Protein AF-A0A957ELM3-F1 (afdb_monomer)

Structure (mmCIF, N/CA/C/O backbone):
data_AF-A0A957ELM3-F1
#
_entry.id   AF-A0A957ELM3-F1
#
loop_
_atom_site.group_PDB
_atom_site.id
_atom_site.type_symbol
_atom_site.label_atom_id
_atom_site.label_alt_id
_atom_site.label_comp_id
_atom_site.label_asym_id
_atom_site.label_entity_id
_atom_site.label_seq_id
_atom_site.pdbx_PDB_ins_code
_atom_site.Cartn_x
_atom_site.Cartn_y
_atom_site.Cartn_z
_atom_site.occupancy
_atom_site.B_iso_or_equiv
_atom_site.auth_seq_id
_atom_site.auth_comp_id
_atom_site.auth_asym_id
_atom_site.auth_atom_id
_atom_site.pdbx_PDB_model_num
ATOM 1 N N . MET A 1 1 ? -21.093 4.290 13.086 1.00 42.56 1 MET A N 1
ATOM 2 C CA . MET A 1 1 ? -20.346 3.341 12.224 1.00 42.56 1 MET A CA 1
ATOM 3 C C . MET A 1 1 ? -19.019 3.955 11.792 1.00 42.56 1 MET A C 1
ATOM 5 O O . MET A 1 1 ? -19.037 4.944 11.070 1.00 42.56 1 MET A O 1
ATOM 9 N N . PRO A 1 2 ? -17.867 3.447 12.246 1.00 36.22 2 PRO A N 1
ATOM 10 C CA . PRO A 1 2 ? -16.552 3.756 11.678 1.00 36.22 2 PRO A CA 1
ATOM 11 C C . PRO A 1 2 ? -16.314 3.257 10.249 1.00 36.22 2 PRO A C 1
ATOM 13 O O . PRO A 1 2 ? -16.647 2.121 9.910 1.00 36.22 2 PRO A O 1
ATOM 16 N N . MET A 1 3 ? -15.599 4.056 9.454 1.00 42.59 3 MET A N 1
ATOM 17 C CA . MET A 1 3 ? -15.053 3.645 8.156 1.00 42.59 3 MET A CA 1
ATOM 18 C C . MET A 1 3 ? -13.522 3.756 8.114 1.00 42.59 3 MET A C 1
ATOM 20 O O . MET A 1 3 ? -12.969 4.796 8.463 1.00 42.59 3 MET A O 1
ATOM 24 N N . ILE A 1 4 ? -12.826 2.696 7.683 1.00 40.09 4 ILE A N 1
ATOM 25 C CA . ILE A 1 4 ? -11.353 2.633 7.652 1.00 40.09 4 ILE A CA 1
ATOM 26 C C . ILE A 1 4 ? -10.841 3.221 6.341 1.00 40.09 4 ILE A C 1
ATOM 28 O O . ILE A 1 4 ? -11.067 2.661 5.271 1.00 40.09 4 ILE A O 1
ATOM 32 N N . LYS A 1 5 ? -10.115 4.328 6.430 1.00 33.56 5 LYS A N 1
ATOM 33 C CA . LYS A 1 5 ? -9.478 5.000 5.301 1.00 33.56 5 LYS A CA 1
ATOM 34 C C . LYS A 1 5 ? -8.061 4.510 5.059 1.00 33.56 5 LYS A C 1
ATOM 36 O O . LYS A 1 5 ? -7.708 4.306 3.914 1.00 33.56 5 LYS A O 1
ATOM 41 N N . ARG A 1 6 ? -7.261 4.322 6.117 1.00 33.69 6 ARG A N 1
ATOM 42 C CA . ARG A 1 6 ? -5.838 3.980 5.991 1.00 33.69 6 ARG A CA 1
ATOM 43 C C . ARG A 1 6 ? -5.352 2.993 7.012 1.00 33.69 6 ARG A C 1
ATOM 45 O O . ARG A 1 6 ? -5.514 3.237 8.200 1.00 33.69 6 ARG A O 1
ATOM 52 N N . LE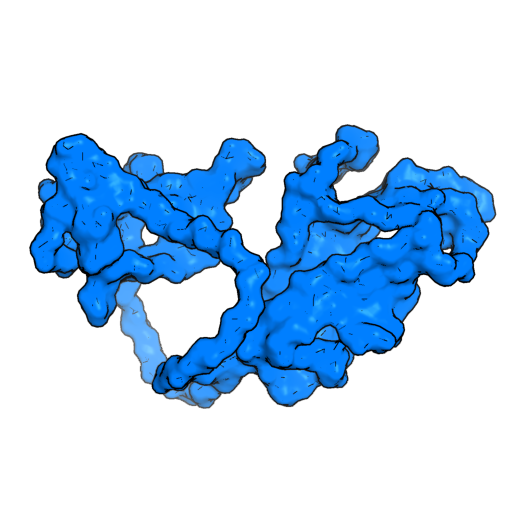U A 1 7 ? -4.680 1.943 6.547 1.00 30.67 7 LEU A N 1
ATOM 53 C CA . LEU A 1 7 ? -3.880 1.081 7.402 1.00 30.67 7 LEU A CA 1
ATOM 54 C C . LEU A 1 7 ? -2.435 1.114 6.943 1.00 30.67 7 LEU A C 1
ATOM 56 O O . LEU A 1 7 ? -2.103 0.625 5.865 1.00 30.67 7 LEU A O 1
ATOM 60 N N . THR A 1 8 ? -1.589 1.726 7.765 1.00 32.91 8 THR A N 1
ATOM 61 C CA . THR A 1 8 ? -0.159 1.828 7.487 1.00 32.91 8 THR A CA 1
ATOM 62 C C . THR A 1 8 ? 0.661 1.227 8.609 1.00 32.91 8 THR A C 1
ATOM 64 O O . THR A 1 8 ? 0.447 1.528 9.781 1.00 32.91 8 THR A O 1
ATOM 67 N N . LEU A 1 9 ? 1.559 0.317 8.240 1.00 29.89 9 LEU A N 1
ATOM 68 C CA . LEU A 1 9 ? 2.354 -0.481 9.158 1.00 29.89 9 LEU A CA 1
ATOM 69 C C . LEU A 1 9 ? 3.838 -0.265 8.854 1.00 29.89 9 LEU A C 1
ATOM 71 O O . LEU A 1 9 ? 4.325 -0.704 7.816 1.00 29.89 9 LEU A O 1
ATOM 75 N N . SER A 1 10 ? 4.547 0.412 9.757 1.00 37.47 10 SER A N 1
ATOM 76 C CA . SER A 1 10 ? 5.998 0.634 9.661 1.00 37.47 10 SER A CA 1
ATOM 77 C C . SER A 1 10 ? 6.752 -0.410 10.489 1.00 37.47 10 SER A C 1
ATOM 79 O O . SER A 1 10 ? 6.516 -0.495 11.694 1.00 37.47 10 SER A O 1
ATOM 81 N N . LEU A 1 11 ? 7.652 -1.186 9.877 1.00 34.97 11 LEU A N 1
ATOM 82 C CA . LEU A 1 11 ? 8.372 -2.327 10.477 1.00 34.97 11 LEU A CA 1
ATOM 83 C C . LEU A 1 11 ? 9.785 -2.477 9.926 1.00 34.97 11 LEU A C 1
ATOM 85 O O . LEU A 1 11 ? 9.984 -2.240 8.749 1.00 34.97 11 LEU A O 1
ATOM 89 N N . LEU A 1 12 ? 10.749 -2.976 10.702 1.00 29.11 12 LEU A N 1
ATOM 90 C CA . LEU A 1 12 ? 12.029 -3.437 10.143 1.00 29.11 12 LEU A CA 1
ATOM 91 C C . LEU A 1 12 ? 11.920 -4.871 9.586 1.00 29.11 12 LEU A C 1
ATOM 93 O O . LEU A 1 12 ? 11.634 -5.802 10.340 1.00 29.11 12 LEU A O 1
ATOM 97 N N . LEU A 1 13 ? 12.197 -5.068 8.292 1.00 34.88 13 LEU A N 1
ATOM 98 C CA . LEU A 1 13 ? 12.358 -6.391 7.672 1.00 34.88 13 LEU A CA 1
ATOM 99 C C . LEU A 1 13 ? 13.822 -6.796 7.580 1.00 34.88 13 LEU A C 1
ATOM 101 O O . LEU A 1 13 ? 14.667 -5.963 7.270 1.00 34.88 13 LEU A O 1
ATOM 105 N N . ILE A 1 14 ? 14.106 -8.088 7.757 1.00 33.53 14 ILE A N 1
ATOM 106 C CA . ILE A 1 14 ? 15.432 -8.670 7.518 1.00 33.53 14 ILE A CA 1
ATOM 107 C C . ILE A 1 14 ? 15.671 -8.825 6.013 1.00 33.53 14 ILE A C 1
ATOM 109 O O . ILE A 1 14 ? 14.866 -9.425 5.304 1.00 33.53 14 ILE A O 1
ATOM 113 N N . GLY A 1 15 ? 16.818 -8.349 5.532 1.00 30.62 15 GLY A N 1
ATOM 114 C CA . GLY A 1 15 ? 17.270 -8.582 4.162 1.00 30.62 15 GLY A CA 1
ATOM 115 C C . GLY A 1 15 ? 18.108 -9.853 4.077 1.00 30.62 15 GLY A C 1
ATOM 116 O O . GLY A 1 15 ? 19.285 -9.826 4.428 1.00 30.62 15 GLY A O 1
ATOM 117 N N . TRP A 1 16 ? 17.535 -10.963 3.605 1.00 32.94 16 TRP A N 1
ATOM 118 C CA . TRP A 1 16 ? 18.304 -12.142 3.189 1.00 32.94 16 TRP A CA 1
ATOM 119 C C . TRP A 1 16 ? 17.997 -12.480 1.733 1.00 32.94 16 TRP A C 1
ATOM 121 O O . TRP A 1 16 ? 16.910 -12.943 1.396 1.00 32.94 16 TRP A O 1
ATOM 131 N N . LEU A 1 17 ? 18.992 -12.263 0.875 1.00 33.91 17 LEU A N 1
ATOM 132 C CA . LEU A 1 17 ? 19.021 -12.784 -0.483 1.00 33.91 17 LEU A CA 1
ATOM 133 C C . LEU A 1 17 ? 19.567 -14.218 -0.410 1.00 33.91 17 LEU A C 1
ATOM 135 O O . LEU A 1 17 ? 20.768 -14.423 -0.249 1.00 33.91 17 LEU A O 1
ATOM 139 N N . SER A 1 18 ? 18.693 -15.222 -0.479 1.00 29.38 18 SER A N 1
ATOM 140 C CA . SER A 1 18 ? 19.109 -16.597 -0.758 1.00 29.38 18 SER A CA 1
ATOM 141 C C . SER A 1 18 ? 18.024 -17.355 -1.511 1.00 29.38 18 SER A C 1
ATOM 143 O O . SER A 1 18 ? 16.849 -17.364 -1.155 1.00 29.38 18 SER A O 1
ATOM 145 N N . MET A 1 19 ? 18.475 -17.972 -2.589 1.00 34.94 19 MET A N 1
ATOM 146 C CA . MET A 1 19 ? 17.738 -18.624 -3.651 1.00 34.94 19 MET A CA 1
ATOM 147 C C . MET A 1 19 ? 17.707 -20.130 -3.377 1.00 34.94 19 MET A C 1
ATOM 149 O O . MET A 1 19 ? 18.741 -20.776 -3.510 1.00 34.9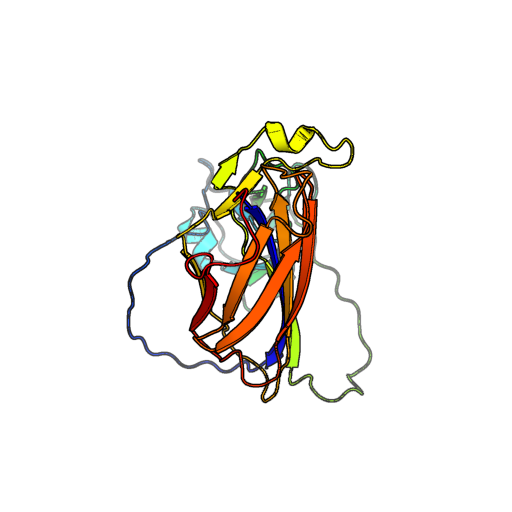4 19 MET A O 1
ATOM 153 N N . THR A 1 20 ? 16.556 -20.718 -3.021 1.00 2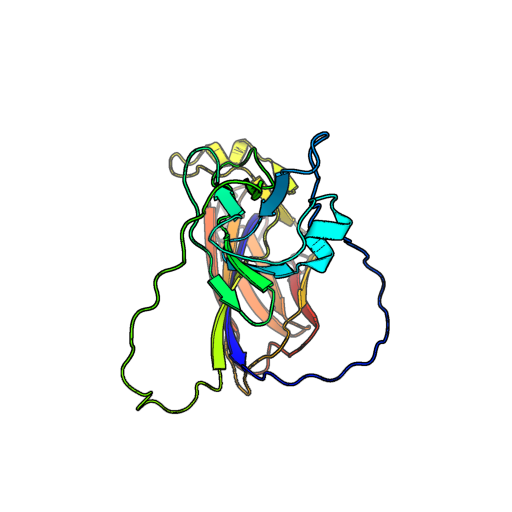8.55 20 THR A N 1
ATOM 154 C CA . THR A 1 20 ? 16.213 -22.115 -3.382 1.00 28.55 20 THR A CA 1
ATOM 155 C C . THR A 1 20 ? 14.721 -22.427 -3.190 1.00 28.55 20 THR A C 1
ATOM 157 O O . THR A 1 20 ? 14.121 -22.116 -2.168 1.00 28.55 20 THR A O 1
ATOM 160 N N . SER A 1 21 ? 14.144 -23.055 -4.215 1.00 30.89 21 SER A N 1
ATOM 161 C CA . SER A 1 21 ? 12.740 -23.452 -4.401 1.00 30.89 21 SER A CA 1
ATOM 162 C C . SER A 1 21 ? 12.318 -24.663 -3.548 1.00 30.89 21 SER A C 1
ATOM 164 O O . SER A 1 21 ? 13.108 -25.593 -3.426 1.00 30.89 21 SER A O 1
ATOM 166 N N . PHE A 1 22 ? 11.069 -24.716 -3.057 1.00 26.81 22 PHE A N 1
ATOM 167 C CA . PHE A 1 22 ? 10.032 -25.675 -3.505 1.00 26.81 22 PHE A CA 1
ATOM 168 C C . PHE A 1 22 ? 8.671 -25.434 -2.813 1.00 26.81 22 PHE A C 1
ATOM 170 O O . PHE A 1 22 ? 8.590 -25.052 -1.650 1.00 26.81 22 PHE A O 1
ATOM 177 N N . LEU A 1 23 ? 7.613 -25.655 -3.597 1.00 35.06 23 LEU A N 1
ATOM 178 C CA . LEU A 1 23 ? 6.199 -25.319 -3.396 1.00 35.06 23 LEU A CA 1
ATOM 179 C C . LEU A 1 23 ? 5.488 -26.052 -2.248 1.00 35.06 23 LEU A C 1
ATOM 181 O O . LEU A 1 23 ? 5.732 -27.237 -2.052 1.00 35.06 23 LEU A O 1
ATOM 185 N N . LEU A 1 24 ? 4.465 -25.402 -1.671 1.00 29.27 24 LEU A N 1
ATOM 186 C CA . LEU A 1 24 ? 3.134 -25.991 -1.446 1.00 29.27 24 LEU A CA 1
ATOM 187 C C . LEU A 1 24 ? 2.051 -24.892 -1.523 1.00 29.27 24 LEU A C 1
ATOM 189 O O . LEU A 1 24 ? 2.106 -23.862 -0.859 1.00 29.27 24 LEU A O 1
ATOM 193 N N . THR A 1 25 ? 1.094 -25.137 -2.409 1.00 31.47 25 THR A N 1
ATOM 194 C CA . THR A 1 25 ? -0.019 -24.302 -2.878 1.00 31.47 25 THR A CA 1
ATOM 195 C C . THR A 1 25 ? -1.074 -23.976 -1.817 1.00 31.47 25 THR A C 1
ATOM 197 O O . THR A 1 25 ? -1.651 -24.881 -1.219 1.00 31.47 25 THR A O 1
ATOM 200 N N . SER A 1 26 ? -1.437 -22.693 -1.720 1.00 28.77 26 SER A N 1
ATOM 201 C CA . SER A 1 26 ? -2.769 -22.223 -1.318 1.00 28.77 26 SER A CA 1
ATOM 202 C C . SER A 1 26 ? -3.267 -21.280 -2.413 1.00 28.77 26 SER A C 1
ATOM 204 O O . SER A 1 26 ? -2.741 -20.183 -2.588 1.00 28.77 26 SER A O 1
ATOM 206 N N . CYS A 1 27 ? -4.232 -21.738 -3.208 1.00 34.06 27 CYS A N 1
ATOM 207 C CA . CYS A 1 27 ? -4.817 -20.973 -4.301 1.00 34.06 27 CYS A CA 1
ATOM 208 C C . CYS A 1 27 ? -5.605 -19.767 -3.770 1.00 34.06 27 CYS A C 1
ATOM 210 O O . CYS A 1 27 ? -6.747 -19.905 -3.343 1.00 34.06 27 CYS A O 1
ATOM 212 N N . ARG A 1 28 ? -5.039 -18.570 -3.919 1.00 33.50 28 ARG A N 1
ATOM 213 C CA . ARG A 1 28 ? -5.797 -17.392 -4.351 1.00 33.50 28 ARG A CA 1
ATOM 214 C C . ARG A 1 28 ? -5.025 -16.803 -5.521 1.00 33.50 28 ARG A C 1
ATOM 216 O O . ARG A 1 28 ? -4.060 -16.071 -5.353 1.00 33.50 28 ARG A O 1
ATOM 223 N N . GLN A 1 29 ? -5.380 -17.261 -6.713 1.00 35.41 29 GLN A N 1
ATOM 224 C CA . GLN A 1 29 ? -4.769 -16.818 -7.953 1.00 35.41 29 GLN A CA 1
ATOM 225 C C . GLN A 1 29 ? -5.310 -15.429 -8.282 1.00 35.41 29 GLN A C 1
ATOM 227 O O . GLN A 1 29 ? -6.328 -15.310 -8.954 1.00 35.41 29 GLN A O 1
ATOM 232 N N . GLN A 1 30 ? -4.631 -14.387 -7.810 1.00 34.72 30 GLN A N 1
ATOM 233 C CA . GLN A 1 30 ? -4.610 -13.129 -8.543 1.00 34.72 30 GLN A CA 1
ATOM 234 C C . GLN A 1 30 ? -3.337 -13.159 -9.378 1.00 34.72 30 GLN A C 1
ATOM 236 O O . GLN A 1 30 ? -2.260 -12.753 -8.958 1.00 34.72 30 GLN A O 1
ATOM 241 N N . LYS A 1 31 ? -3.465 -13.788 -10.547 1.00 39.22 31 LYS A N 1
ATOM 242 C CA . LYS A 1 31 ? -2.537 -13.579 -11.647 1.00 39.22 31 LYS A CA 1
ATOM 243 C C . LYS A 1 31 ? -2.880 -12.199 -12.197 1.00 39.22 31 LYS A C 1
ATOM 245 O O . LYS A 1 31 ? -3.689 -12.099 -13.111 1.00 39.22 31 LYS A O 1
ATOM 250 N N . GLU A 1 32 ? -2.346 -11.148 -11.592 1.00 42.38 32 GLU A N 1
ATOM 251 C CA . GLU A 1 32 ? -2.050 -9.969 -12.392 1.00 42.38 32 GLU A CA 1
ATOM 252 C C . GLU A 1 32 ? -0.712 -10.275 -13.037 1.00 42.38 32 GLU A C 1
ATOM 254 O O . GLU A 1 32 ? 0.354 -10.120 -12.453 1.00 42.38 32 GLU A O 1
ATOM 259 N N . ASP A 1 33 ? -0.809 -10.895 -14.212 1.00 38.41 33 ASP A N 1
ATOM 260 C CA . ASP A 1 33 ? 0.272 -10.811 -15.172 1.00 38.41 33 ASP A CA 1
ATOM 261 C C . ASP A 1 33 ? 0.616 -9.327 -15.301 1.00 38.41 33 ASP A C 1
ATOM 263 O O . ASP A 1 33 ? -0.285 -8.519 -15.536 1.00 38.41 33 ASP A O 1
ATOM 267 N N . ASP A 1 34 ? 1.893 -8.971 -15.203 1.00 43.06 34 ASP A N 1
ATOM 268 C CA . ASP A 1 34 ? 2.385 -7.789 -15.894 1.00 43.06 34 ASP A CA 1
ATOM 269 C C . ASP A 1 34 ? 1.973 -7.969 -17.361 1.00 43.06 34 ASP A C 1
ATOM 271 O O . ASP A 1 34 ? 2.597 -8.725 -18.112 1.00 43.06 34 ASP A O 1
ATOM 275 N N . VAL A 1 35 ? 0.833 -7.394 -17.762 1.00 47.66 35 VAL A N 1
ATOM 276 C CA . VAL A 1 35 ? 0.306 -7.606 -19.109 1.00 47.66 35 VAL A CA 1
ATOM 277 C C . VAL A 1 35 ? 1.137 -6.745 -20.041 1.00 47.66 35 VAL A C 1
ATOM 279 O O . VAL A 1 35 ? 0.807 -5.593 -20.329 1.00 47.66 35 VAL A O 1
ATOM 282 N N . ILE A 1 36 ? 2.237 -7.319 -20.515 1.00 54.19 36 ILE A N 1
ATOM 283 C CA . ILE A 1 36 ? 3.013 -6.733 -21.589 1.00 54.19 36 ILE A CA 1
ATOM 284 C C . ILE A 1 36 ? 2.237 -6.967 -22.894 1.00 54.19 36 ILE A C 1
ATOM 286 O O . ILE A 1 36 ? 2.127 -8.096 -23.371 1.00 54.19 36 ILE A O 1
ATOM 290 N N . ILE A 1 37 ? 1.653 -5.905 -23.457 1.00 64.69 37 ILE A N 1
ATOM 291 C CA . ILE A 1 37 ? 0.884 -5.960 -24.717 1.00 64.69 37 ILE A CA 1
ATOM 292 C C . ILE A 1 37 ? 1.732 -5.373 -25.847 1.00 64.69 37 ILE A C 1
ATOM 294 O O . ILE A 1 37 ? 2.084 -4.193 -25.788 1.00 64.69 37 ILE A O 1
ATOM 298 N N . GLY A 1 38 ? 2.041 -6.174 -26.870 1.00 61.94 38 GLY A N 1
ATOM 299 C CA . GLY A 1 38 ? 2.728 -5.735 -28.090 1.00 61.94 38 GLY A CA 1
ATOM 300 C C . GLY A 1 38 ? 1.838 -4.991 -29.091 1.00 61.94 38 GLY A C 1
ATOM 301 O O . GLY A 1 38 ? 0.623 -5.182 -29.135 1.00 61.94 38 GLY A O 1
ATOM 302 N N . ASP A 1 39 ? 2.457 -4.133 -29.902 1.00 72.69 39 ASP A N 1
ATOM 303 C CA . ASP A 1 39 ? 1.831 -3.442 -31.040 1.00 72.69 39 ASP A CA 1
ATOM 304 C C . ASP A 1 39 ? 1.850 -4.317 -32.313 1.00 72.69 39 ASP A C 1
ATOM 306 O O . ASP A 1 39 ? 2.685 -5.201 -32.461 1.00 72.69 39 ASP A O 1
ATOM 310 N N . VAL A 1 40 ? 0.976 -4.029 -33.280 1.00 65.19 40 VAL A N 1
ATOM 311 C CA . VAL A 1 40 ? 0.811 -4.737 -34.567 1.00 65.19 40 VAL A CA 1
ATOM 312 C C . VAL A 1 40 ? 2.095 -4.737 -35.406 1.00 65.19 40 VAL A C 1
ATOM 314 O O . VAL A 1 40 ? 2.329 -5.645 -36.202 1.00 65.19 40 VAL A O 1
ATOM 317 N N . ALA A 1 41 ? 2.940 -3.719 -35.231 1.00 75.25 41 ALA A N 1
ATOM 318 C CA . ALA A 1 41 ? 4.247 -3.624 -35.875 1.00 75.25 41 ALA A CA 1
ATOM 319 C C . ALA A 1 41 ? 5.356 -4.400 -35.135 1.00 75.25 41 ALA A C 1
ATOM 321 O O . ALA A 1 41 ? 6.501 -4.381 -35.585 1.00 75.25 41 ALA A O 1
ATOM 322 N N . ASN A 1 42 ? 5.045 -5.041 -33.999 1.00 83.25 42 ASN A N 1
ATOM 323 C CA . ASN A 1 42 ? 5.974 -5.757 -33.117 1.00 83.25 42 ASN A CA 1
ATOM 324 C C . ASN A 1 42 ? 7.184 -4.922 -32.664 1.00 83.25 42 ASN A C 1
ATOM 326 O O . ASN A 1 42 ? 8.202 -5.463 -32.238 1.00 83.25 42 ASN A O 1
ATOM 330 N N . ASN A 1 43 ? 7.104 -3.595 -32.761 1.00 92.56 43 ASN A N 1
ATOM 331 C CA . ASN A 1 43 ? 8.204 -2.692 -32.435 1.00 92.56 43 ASN A CA 1
ATOM 332 C C . ASN A 1 43 ? 7.991 -1.948 -31.115 1.00 92.56 43 ASN A C 1
ATOM 334 O O . ASN A 1 43 ? 8.863 -1.179 -30.717 1.00 92.56 43 ASN A O 1
ATOM 338 N N . ALA A 1 44 ? 6.857 -2.157 -30.451 1.00 93.94 44 ALA A N 1
ATOM 339 C CA . ALA A 1 44 ? 6.538 -1.537 -29.183 1.00 93.94 44 ALA A CA 1
ATOM 340 C C . ALA A 1 44 ? 5.769 -2.499 -28.286 1.00 93.94 44 ALA A C 1
ATOM 342 O O . ALA A 1 44 ? 4.978 -3.303 -28.775 1.00 93.94 44 ALA A O 1
ATOM 343 N N . VAL A 1 45 ? 5.978 -2.367 -26.981 1.00 95.00 45 VAL A N 1
ATOM 344 C CA . VAL A 1 45 ? 5.169 -3.016 -25.952 1.00 95.00 45 VAL A CA 1
ATOM 345 C C . VAL A 1 45 ? 4.787 -2.023 -24.864 1.00 95.00 45 VAL A C 1
ATOM 347 O O . VAL A 1 45 ? 5.521 -1.073 -24.578 1.00 95.00 45 VAL A O 1
ATOM 350 N N . LYS A 1 46 ? 3.634 -2.260 -24.245 1.00 94.19 46 LYS A N 1
ATOM 351 C CA . LYS A 1 46 ? 3.159 -1.526 -23.074 1.00 94.19 46 LYS A CA 1
ATOM 352 C C . LYS A 1 46 ? 3.473 -2.314 -21.806 1.00 94.19 46 LYS A C 1
ATOM 354 O O . LYS A 1 46 ? 3.093 -3.469 -21.725 1.00 94.19 46 LYS A O 1
ATOM 359 N N . ILE A 1 47 ? 4.115 -1.677 -20.834 1.00 95.25 47 ILE A N 1
ATOM 360 C CA . ILE A 1 47 ? 4.393 -2.190 -19.489 1.00 95.25 47 ILE A CA 1
ATOM 361 C C . ILE A 1 47 ? 3.467 -1.441 -18.521 1.00 95.25 47 ILE A C 1
ATOM 363 O O . ILE A 1 47 ? 3.385 -0.210 -18.577 1.00 95.25 47 ILE A O 1
ATOM 367 N N . LEU A 1 48 ? 2.727 -2.171 -17.689 1.00 94.19 48 LEU A N 1
ATOM 368 C CA . LEU A 1 48 ? 1.788 -1.614 -16.714 1.00 94.19 48 LEU A CA 1
ATOM 369 C C . LEU A 1 48 ? 2.466 -1.489 -15.352 1.00 94.19 48 LEU A C 1
ATOM 371 O O . LEU A 1 48 ? 3.091 -2.434 -14.891 1.00 94.19 48 LEU A O 1
ATOM 375 N N . VAL A 1 49 ? 2.363 -0.314 -14.736 1.00 93.44 49 VAL A N 1
ATOM 376 C CA . VAL A 1 49 ? 2.957 -0.012 -13.429 1.00 93.44 49 VAL A CA 1
ATOM 377 C C . VAL A 1 49 ? 1.863 0.520 -12.513 1.00 93.44 49 VAL A C 1
ATOM 379 O O . VAL A 1 49 ? 1.261 1.553 -12.809 1.00 93.44 49 VAL A O 1
ATOM 382 N N . ASN A 1 50 ? 1.621 -0.162 -11.397 1.00 89.81 50 ASN A N 1
ATOM 383 C CA . ASN A 1 50 ? 0.609 0.216 -10.401 1.00 89.81 50 ASN A CA 1
ATOM 384 C C . ASN A 1 50 ? 1.206 0.598 -9.039 1.00 89.81 50 ASN A C 1
ATOM 386 O O . ASN A 1 50 ? 0.509 1.147 -8.190 1.00 89.81 50 ASN A O 1
ATOM 390 N N . THR A 1 51 ? 2.502 0.353 -8.833 1.00 86.56 51 THR A N 1
ATOM 391 C CA . THR A 1 51 ? 3.218 0.678 -7.596 1.00 86.56 51 THR A CA 1
ATOM 392 C C . THR A 1 51 ? 4.536 1.384 -7.891 1.00 86.56 51 THR A C 1
ATOM 394 O O . THR A 1 51 ? 5.200 1.112 -8.893 1.00 86.56 51 THR A O 1
ATOM 397 N N . ASP A 1 52 ? 4.930 2.303 -7.015 1.00 91.44 52 ASP A N 1
ATOM 398 C CA . ASP A 1 52 ? 6.255 2.918 -7.067 1.00 91.44 52 ASP A CA 1
ATOM 399 C C . ASP A 1 52 ? 7.333 1.870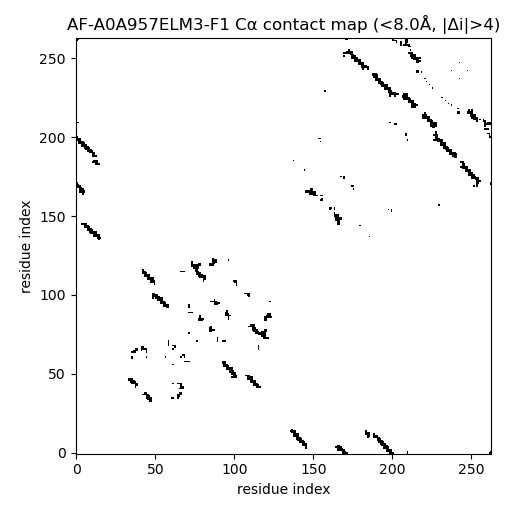 -6.760 1.00 91.44 52 ASP A C 1
ATOM 401 O O . ASP A 1 52 ? 7.259 1.177 -5.742 1.00 91.44 52 ASP A O 1
ATOM 405 N N . GLY A 1 53 ? 8.365 1.767 -7.599 1.00 93.00 53 GLY A N 1
ATOM 406 C CA . GLY A 1 53 ? 9.455 0.829 -7.338 1.00 93.00 53 GLY A CA 1
ATOM 407 C C . GLY A 1 53 ? 10.347 0.526 -8.532 1.00 93.00 53 GLY A C 1
ATOM 408 O O . GLY A 1 53 ? 10.162 1.049 -9.627 1.00 93.00 53 GLY A O 1
ATOM 409 N N . PHE A 1 54 ? 11.342 -0.336 -8.312 1.00 93.62 54 PHE A N 1
ATOM 410 C CA . PHE A 1 54 ? 12.164 -0.876 -9.392 1.00 93.62 54 PHE A CA 1
ATOM 411 C C . PHE A 1 54 ? 11.481 -2.077 -10.040 1.00 93.62 54 PHE A C 1
ATOM 413 O O . PHE A 1 54 ? 11.129 -3.038 -9.361 1.00 93.62 54 PHE A O 1
ATOM 420 N N . TYR A 1 55 ? 11.362 -2.024 -11.362 1.00 94.88 55 TYR A N 1
ATOM 421 C CA . TYR A 1 55 ? 10.799 -3.079 -12.192 1.00 94.88 55 TYR A CA 1
ATOM 422 C C . TYR A 1 55 ? 11.901 -3.723 -13.018 1.00 94.88 55 TYR A C 1
ATOM 424 O O . TYR A 1 55 ? 12.807 -3.038 -13.497 1.00 94.88 55 TYR A O 1
ATOM 432 N N . HIS A 1 56 ? 11.796 -5.035 -13.201 1.00 94.69 56 HIS A N 1
ATOM 433 C CA . HIS A 1 56 ? 12.717 -5.838 -13.992 1.00 94.69 56 HIS A CA 1
ATOM 434 C C . HIS A 1 56 ? 11.942 -6.474 -15.138 1.00 94.69 56 HIS A C 1
ATOM 436 O O . HIS A 1 56 ? 11.000 -7.220 -14.899 1.00 94.69 56 HIS A O 1
ATOM 442 N N . VAL A 1 57 ? 12.352 -6.209 -16.375 1.00 95.31 57 VAL A N 1
ATOM 443 C CA . VAL A 1 57 ? 11.735 -6.804 -17.564 1.00 95.31 57 VAL A CA 1
ATOM 444 C C . VAL A 1 57 ? 12.783 -7.628 -18.288 1.00 95.31 57 VAL A C 1
ATOM 446 O O . VAL A 1 57 ? 13.817 -7.104 -18.720 1.00 95.31 57 VAL A O 1
ATOM 449 N N . SER A 1 58 ? 12.552 -8.935 -18.391 1.00 95.81 58 SER A N 1
ATOM 450 C CA . SER A 1 58 ? 13.496 -9.818 -19.065 1.00 95.81 58 SER A CA 1
ATOM 451 C C . SER A 1 58 ? 13.334 -9.747 -20.584 1.00 95.81 58 SER A C 1
ATOM 453 O O . SER A 1 58 ? 12.265 -9.434 -21.109 1.00 95.81 58 SER A O 1
ATOM 455 N N . LEU A 1 59 ? 14.396 -10.101 -21.314 1.00 94.75 59 LEU A N 1
ATOM 456 C CA . LEU A 1 59 ? 14.319 -10.282 -22.766 1.00 94.75 59 LEU A CA 1
ATOM 457 C C . LEU A 1 59 ? 13.211 -11.276 -23.164 1.00 94.75 59 LEU A C 1
ATOM 459 O O . LEU A 1 59 ? 12.520 -11.058 -24.156 1.00 94.75 59 LEU A O 1
ATOM 463 N N . ALA A 1 60 ? 13.032 -12.343 -22.379 1.00 93.62 60 ALA A N 1
ATOM 464 C CA . ALA A 1 60 ? 12.025 -13.364 -22.640 1.00 93.62 60 ALA A CA 1
ATOM 465 C C . ALA A 1 60 ? 10.599 -12.807 -22.508 1.00 93.62 60 ALA A C 1
ATOM 467 O O . ALA A 1 60 ? 9.763 -13.095 -23.361 1.00 93.62 60 ALA A O 1
ATOM 468 N N . ASP A 1 61 ? 10.328 -11.971 -21.501 1.00 93.62 61 ASP A N 1
ATOM 469 C CA . ASP A 1 61 ? 9.005 -11.356 -21.313 1.00 93.62 61 ASP A CA 1
ATOM 470 C C . ASP A 1 61 ? 8.654 -10.436 -22.486 1.00 93.62 61 ASP A C 1
ATOM 472 O O . ASP A 1 61 ? 7.543 -10.489 -23.012 1.00 93.62 61 ASP A O 1
ATOM 476 N N . LEU A 1 62 ? 9.628 -9.658 -22.971 1.00 93.19 62 LEU A N 1
ATOM 477 C CA . LEU A 1 62 ? 9.452 -8.796 -24.143 1.00 93.19 62 LEU A CA 1
ATOM 478 C C . LEU A 1 62 ? 9.152 -9.596 -25.415 1.00 93.19 62 LEU A C 1
ATOM 480 O O . LEU A 1 62 ? 8.260 -9.229 -26.179 1.00 93.19 62 LEU A O 1
ATOM 484 N N . GLN A 1 63 ? 9.875 -10.693 -25.642 1.00 91.81 63 GLN A N 1
ATOM 485 C CA . GLN A 1 63 ? 9.659 -11.568 -26.797 1.00 91.81 63 GLN A CA 1
ATOM 486 C C . GLN A 1 63 ? 8.300 -12.273 -26.725 1.00 91.81 63 GLN A C 1
ATOM 488 O O . GLN A 1 63 ? 7.581 -12.324 -27.723 1.00 91.81 63 GLN A O 1
ATOM 493 N N . ASN A 1 64 ? 7.913 -12.759 -25.542 1.00 89.56 64 ASN A N 1
ATOM 494 C CA . ASN A 1 64 ? 6.605 -13.372 -25.303 1.00 89.56 64 ASN A CA 1
ATOM 495 C C . ASN A 1 64 ? 5.455 -12.382 -25.528 1.00 89.56 64 ASN A C 1
ATOM 497 O O . ASN A 1 64 ? 4.387 -12.772 -25.996 1.00 89.56 64 ASN A O 1
ATOM 501 N N . ALA A 1 65 ? 5.691 -11.101 -25.250 1.00 88.38 65 ALA A N 1
ATOM 502 C CA . ALA A 1 65 ? 4.755 -10.020 -25.521 1.00 88.38 65 ALA A CA 1
ATOM 503 C C . ALA A 1 65 ? 4.706 -9.568 -26.990 1.00 88.38 65 ALA A C 1
ATOM 505 O O . ALA A 1 65 ? 3.922 -8.684 -27.335 1.00 88.38 65 ALA A O 1
ATOM 506 N N . GLY A 1 66 ? 5.537 -10.155 -27.856 1.00 88.44 66 GLY A N 1
ATOM 507 C CA . GLY A 1 66 ? 5.571 -9.867 -29.287 1.00 88.44 66 GLY A CA 1
ATOM 508 C C . GLY A 1 66 ? 6.540 -8.760 -29.701 1.00 88.44 66 GLY A C 1
ATOM 509 O O . GLY A 1 66 ? 6.511 -8.353 -30.860 1.00 88.44 66 GLY A O 1
ATOM 510 N N . LEU A 1 67 ? 7.417 -8.275 -28.812 1.00 92.69 67 LEU A N 1
ATOM 511 C CA . LEU A 1 67 ? 8.465 -7.332 -29.206 1.00 92.69 67 LEU A CA 1
ATOM 512 C C . LEU A 1 67 ? 9.546 -8.051 -30.022 1.00 92.69 67 LEU A C 1
ATOM 514 O O . LEU A 1 67 ? 10.200 -8.978 -29.541 1.00 92.69 67 LEU A O 1
ATOM 518 N N . ALA A 1 68 ? 9.786 -7.586 -31.245 1.00 90.50 68 ALA A N 1
ATOM 519 C CA . ALA A 1 68 ? 10.859 -8.072 -32.101 1.00 90.50 68 ALA A CA 1
ATOM 520 C C . ALA A 1 68 ? 12.213 -7.508 -31.634 1.00 90.50 68 ALA A C 1
ATOM 522 O O . ALA A 1 68 ? 12.694 -6.491 -32.134 1.00 90.50 68 ALA A O 1
ATOM 523 N N . VAL A 1 69 ? 12.825 -8.164 -30.645 1.00 92.06 69 VAL A N 1
ATOM 524 C CA . VAL A 1 69 ? 14.128 -7.790 -30.082 1.00 92.06 69 VAL A CA 1
ATOM 525 C C . VAL A 1 69 ? 14.999 -9.026 -29.836 1.00 92.06 69 VAL A C 1
ATOM 527 O O . VAL A 1 69 ? 14.549 -10.027 -29.280 1.00 92.06 69 VAL A O 1
ATOM 530 N N . GLU A 1 70 ? 16.264 -8.959 -30.254 1.00 92.62 70 GLU A N 1
ATOM 531 C CA . GLU A 1 70 ? 17.235 -10.056 -30.088 1.00 92.62 70 GLU A CA 1
ATOM 532 C C . GLU A 1 70 ? 18.105 -9.893 -28.835 1.00 92.62 70 GLU A C 1
ATOM 534 O O . GLU A 1 70 ? 18.560 -10.874 -28.253 1.00 92.62 70 GLU A O 1
ATOM 539 N N . SER A 1 71 ? 18.325 -8.650 -28.404 1.00 95.19 71 SER A N 1
ATOM 540 C CA . SER A 1 71 ? 19.147 -8.314 -27.244 1.00 95.19 71 SER A CA 1
ATOM 541 C C . SER A 1 71 ? 18.689 -7.007 -26.614 1.00 95.19 71 SER A C 1
ATOM 543 O O . SER A 1 71 ? 18.291 -6.081 -27.325 1.00 95.19 71 SER A O 1
ATOM 5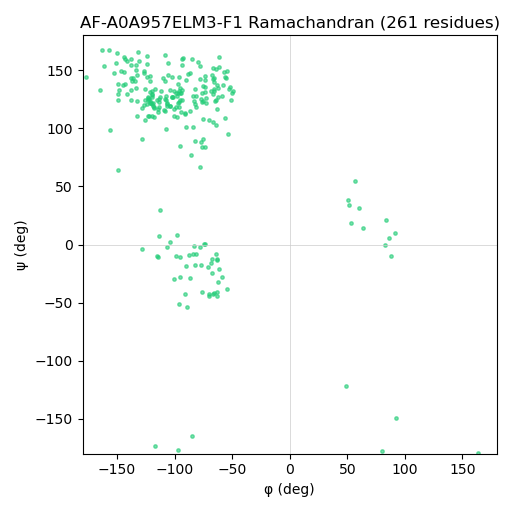45 N N . LEU A 1 72 ? 18.827 -6.892 -25.297 1.00 96.00 72 LEU A N 1
ATOM 546 C CA . LEU A 1 72 ? 18.609 -5.625 -24.610 1.00 96.00 72 LEU A CA 1
ATOM 547 C C . LEU A 1 72 ? 19.808 -4.702 -24.847 1.00 96.00 72 LEU A C 1
ATOM 549 O O . LEU A 1 72 ? 20.939 -5.055 -24.520 1.00 96.00 72 LEU A O 1
ATOM 553 N N . SER A 1 73 ? 19.559 -3.516 -25.401 1.00 95.12 73 SER A N 1
ATOM 554 C CA . SER A 1 73 ? 20.568 -2.466 -25.561 1.00 95.12 73 SER A CA 1
ATOM 555 C C . SER A 1 73 ? 19.930 -1.084 -25.493 1.00 95.12 73 SER A C 1
ATOM 557 O O . SER A 1 73 ? 18.893 -0.848 -26.118 1.00 95.12 73 SER A O 1
ATOM 559 N N . THR A 1 74 ? 20.595 -0.160 -24.797 1.00 95.12 74 THR A N 1
ATOM 560 C CA . THR A 1 74 ? 20.209 1.256 -24.746 1.00 95.12 74 THR A CA 1
ATOM 561 C C . THR A 1 74 ? 20.242 1.939 -26.105 1.00 95.12 74 THR A C 1
ATOM 563 O O . THR A 1 74 ? 19.541 2.924 -26.298 1.00 95.12 74 THR A O 1
ATOM 566 N N . ASP A 1 75 ? 20.980 1.397 -27.072 1.00 96.12 75 ASP A N 1
ATOM 567 C CA . ASP A 1 75 ? 21.105 1.989 -28.407 1.00 96.12 75 ASP A CA 1
ATOM 568 C C . ASP A 1 75 ? 19.873 1.748 -29.291 1.00 96.12 75 ASP A C 1
ATOM 570 O O . ASP A 1 75 ? 19.689 2.431 -30.298 1.00 96.12 75 ASP A O 1
ATOM 574 N N . ASN A 1 76 ? 19.024 0.781 -28.930 1.00 95.44 76 ASN A N 1
ATOM 575 C CA . ASN A 1 76 ? 17.890 0.360 -29.753 1.00 95.44 76 ASN A CA 1
ATOM 576 C C . ASN A 1 76 ? 16.554 0.330 -29.002 1.00 95.44 76 ASN A C 1
ATOM 578 O O . ASN A 1 76 ? 15.537 0.030 -29.620 1.00 95.44 76 ASN A O 1
ATOM 582 N N . LEU A 1 77 ? 16.540 0.597 -27.697 1.00 96.75 77 LEU A N 1
ATOM 583 C CA . LEU A 1 77 ? 15.337 0.535 -26.875 1.00 96.75 77 LEU A CA 1
ATOM 584 C C . LEU A 1 77 ? 15.057 1.886 -26.212 1.00 96.75 77 LEU A C 1
ATOM 586 O O . LEU A 1 77 ? 15.866 2.369 -25.429 1.00 96.75 77 LEU A O 1
ATOM 590 N N . GLN A 1 78 ? 13.888 2.472 -26.448 1.00 97.50 78 GLN A N 1
ATOM 591 C CA . GLN A 1 78 ? 13.435 3.691 -25.778 1.00 97.50 78 GLN A CA 1
ATOM 592 C C . GLN A 1 78 ? 12.241 3.376 -24.880 1.00 97.50 78 GLN A C 1
ATOM 594 O O . GLN A 1 78 ? 11.249 2.826 -25.351 1.00 97.50 78 GLN A O 1
ATOM 599 N N . LEU A 1 79 ? 12.326 3.752 -23.604 1.00 98.06 79 LEU A N 1
ATOM 600 C CA . LEU A 1 79 ? 11.233 3.643 -22.644 1.00 98.06 79 LEU A CA 1
ATOM 601 C C . LEU A 1 79 ? 10.691 5.037 -22.338 1.00 98.06 79 LEU A C 1
ATOM 603 O O . LEU A 1 79 ? 11.457 5.896 -21.904 1.00 98.06 79 LEU A O 1
ATOM 607 N N . ASN A 1 80 ? 9.388 5.243 -22.517 1.00 97.69 80 ASN A N 1
ATOM 608 C CA . ASN A 1 80 ? 8.724 6.500 -22.175 1.00 97.69 80 ASN A CA 1
ATOM 609 C C . ASN A 1 80 ? 7.521 6.263 -21.262 1.00 97.69 80 ASN A C 1
ATOM 611 O O . ASN A 1 80 ? 6.818 5.259 -21.389 1.00 97.69 80 ASN A O 1
ATOM 615 N N . VAL A 1 81 ? 7.238 7.243 -20.407 1.00 96.19 81 VAL A N 1
ATOM 616 C CA . VAL A 1 81 ? 5.945 7.409 -19.740 1.00 96.19 81 VAL A CA 1
ATOM 617 C C . VAL A 1 81 ? 5.314 8.689 -20.274 1.00 96.19 81 VAL A C 1
ATOM 61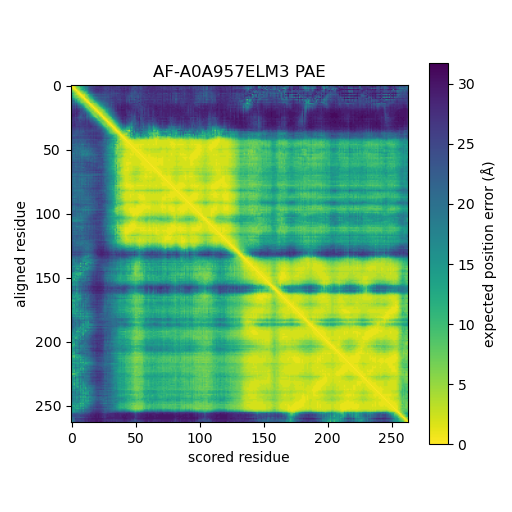9 O O . VAL A 1 81 ? 5.901 9.769 -20.175 1.00 96.19 81 VAL A O 1
ATOM 622 N N . ALA A 1 82 ? 4.151 8.562 -20.918 1.00 90.56 82 ALA A N 1
ATOM 623 C CA . ALA A 1 82 ? 3.638 9.606 -21.809 1.00 90.56 82 ALA A CA 1
ATOM 624 C C . ALA A 1 82 ? 4.737 10.066 -22.800 1.00 90.56 82 ALA A C 1
ATOM 626 O O . ALA A 1 82 ? 5.295 9.230 -23.512 1.00 90.56 82 ALA A O 1
ATOM 627 N N . ASP A 1 83 ? 5.081 11.356 -22.811 1.00 90.38 83 ASP A N 1
ATOM 628 C CA . ASP A 1 83 ? 6.111 11.938 -23.687 1.00 90.38 83 ASP A CA 1
ATOM 629 C C . ASP A 1 83 ? 7.478 12.117 -22.999 1.00 90.38 83 ASP A C 1
ATOM 631 O O . ASP A 1 83 ? 8.390 12.733 -23.554 1.00 90.38 83 ASP A O 1
ATOM 635 N N . THR A 1 84 ? 7.643 11.586 -21.784 1.00 96.12 84 THR A N 1
ATOM 636 C CA . THR A 1 84 ? 8.877 11.723 -21.002 1.00 96.12 84 THR A CA 1
ATOM 637 C C . THR A 1 84 ? 9.714 10.454 -21.096 1.00 96.12 84 THR A C 1
ATOM 639 O O . THR A 1 84 ? 9.232 9.365 -20.781 1.00 96.12 84 THR A O 1
ATOM 642 N N . ALA A 1 85 ? 10.985 10.598 -21.480 1.00 97.31 85 ALA A N 1
ATOM 643 C CA . ALA A 1 85 ? 11.944 9.499 -21.482 1.00 97.31 85 ALA A CA 1
ATOM 644 C C . ALA A 1 85 ? 12.238 9.015 -20.057 1.00 97.31 85 ALA A C 1
ATOM 646 O O . ALA A 1 85 ? 12.515 9.812 -19.160 1.00 97.31 85 ALA A O 1
ATOM 647 N N . VAL A 1 86 ? 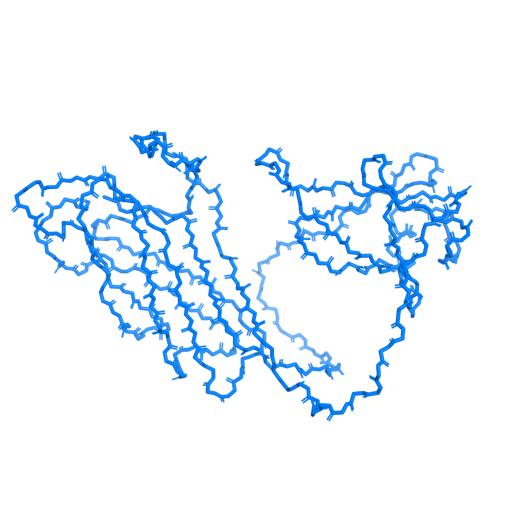12.218 7.699 -19.872 1.00 98.06 86 VAL A N 1
ATOM 648 C CA . VAL A 1 86 ? 12.464 7.027 -18.597 1.00 98.06 86 VAL A CA 1
ATOM 649 C C . VAL A 1 86 ? 13.822 6.333 -18.677 1.00 98.06 86 VAL A C 1
ATOM 651 O O . VAL A 1 86 ? 13.986 5.407 -19.477 1.00 98.06 86 VAL A O 1
ATOM 654 N N . PRO A 1 87 ? 14.813 6.761 -17.878 1.00 97.88 87 PRO A N 1
ATOM 655 C CA . PRO A 1 87 ? 16.107 6.103 -17.843 1.00 97.88 87 PRO A CA 1
ATOM 656 C C . PRO A 1 87 ? 16.018 4.688 -17.277 1.00 97.88 87 PRO A C 1
ATOM 658 O O . PRO A 1 87 ? 15.310 4.441 -16.299 1.00 97.88 87 PRO A O 1
ATOM 661 N N . TYR A 1 88 ? 16.795 3.775 -17.845 1.00 97.81 88 TYR A N 1
ATOM 662 C CA . TYR A 1 88 ? 16.873 2.395 -17.377 1.00 97.81 88 TYR A CA 1
ATOM 663 C C . TYR A 1 88 ? 18.305 1.859 -17.441 1.00 97.81 88 TYR A C 1
ATOM 665 O O . TYR A 1 88 ? 19.159 2.370 -18.167 1.00 97.81 88 TYR A O 1
ATOM 673 N N . ALA A 1 89 ? 18.580 0.829 -16.651 1.00 96.94 89 ALA A N 1
ATOM 674 C CA . ALA A 1 89 ? 19.823 0.074 -16.691 1.00 96.94 89 ALA A CA 1
ATOM 675 C C . ALA A 1 89 ? 19.588 -1.290 -17.344 1.00 96.94 89 ALA A C 1
ATOM 677 O O . ALA A 1 89 ? 18.478 -1.818 -17.313 1.00 96.94 89 ALA A O 1
ATOM 678 N N . ILE A 1 90 ? 20.644 -1.882 -17.898 1.00 96.12 90 ILE A N 1
ATOM 679 C CA . ILE A 1 90 ? 20.634 -3.281 -18.327 1.00 96.12 90 ILE A CA 1
ATOM 680 C C . ILE A 1 90 ? 21.620 -4.033 -17.443 1.00 96.12 90 ILE A C 1
ATOM 682 O O . ILE A 1 90 ? 22.820 -3.766 -17.491 1.00 96.12 90 ILE A O 1
ATOM 686 N N . LYS A 1 91 ? 21.120 -4.953 -16.616 1.00 93.31 91 LYS A N 1
ATOM 687 C CA . LYS A 1 91 ? 21.940 -5.798 -15.732 1.00 93.31 91 LYS A CA 1
ATOM 688 C C . LYS A 1 91 ? 21.460 -7.232 -15.848 1.00 93.31 91 LYS A C 1
ATOM 690 O O . LYS A 1 91 ? 20.261 -7.467 -15.888 1.00 93.31 91 LYS A O 1
ATOM 695 N N . GLU A 1 92 ? 22.396 -8.172 -15.971 1.00 91.44 92 GLU A N 1
ATOM 696 C CA . GLU A 1 92 ? 22.092 -9.612 -16.047 1.00 91.44 92 GLU A CA 1
ATOM 697 C C . GLU A 1 92 ? 21.016 -9.959 -17.103 1.00 91.44 92 GLU A C 1
ATOM 699 O O . GLU A 1 92 ? 20.168 -10.821 -16.899 1.00 91.44 92 GLU A O 1
ATOM 704 N N . ASN A 1 93 ? 21.055 -9.275 -18.255 1.00 89.94 93 ASN A N 1
ATOM 705 C CA . ASN A 1 93 ? 20.078 -9.409 -19.346 1.00 89.94 93 ASN A CA 1
ATOM 706 C C . ASN A 1 93 ? 18.622 -9.068 -18.955 1.00 89.94 93 ASN A C 1
ATOM 708 O O . ASN A 1 93 ? 17.667 -9.605 -19.522 1.00 89.94 93 ASN A O 1
ATOM 712 N N . GLN A 1 94 ? 18.455 -8.141 -18.013 1.00 94.44 94 GLN A N 1
ATOM 713 C CA . GLN A 1 94 ? 17.180 -7.530 -17.649 1.00 94.44 94 GLN A CA 1
ATOM 714 C C . GLN A 1 94 ? 17.242 -6.016 -17.823 1.00 94.44 94 GLN A C 1
ATOM 716 O O . GLN A 1 94 ? 18.250 -5.388 -17.496 1.00 94.44 94 GLN A O 1
ATOM 721 N N . LEU A 1 95 ? 16.148 -5.437 -18.313 1.00 96.81 95 LEU A N 1
ATOM 722 C CA . LEU A 1 95 ? 15.916 -3.999 -18.304 1.00 96.81 95 LEU A CA 1
ATOM 723 C C . LEU A 1 95 ? 15.366 -3.619 -16.929 1.00 96.81 95 LEU A C 1
ATOM 725 O O . LEU A 1 95 ? 14.349 -4.163 -16.506 1.00 96.81 95 LEU A O 1
ATOM 729 N N . ILE A 1 96 ? 16.034 -2.691 -16.247 1.00 97.38 96 ILE A N 1
ATOM 730 C CA . ILE A 1 96 ? 15.687 -2.246 -14.896 1.00 97.38 96 ILE A CA 1
ATOM 731 C C . ILE A 1 96 ? 15.371 -0.756 -14.920 1.00 97.38 96 ILE A C 1
ATOM 733 O O . ILE A 1 96 ? 16.234 0.051 -15.270 1.00 97.38 96 ILE A O 1
ATOM 737 N N . PHE A 1 97 ? 14.164 -0.376 -14.515 1.00 97.38 97 PHE A N 1
ATOM 738 C CA . PHE A 1 97 ? 13.735 1.023 -14.450 1.00 97.38 97 PHE A CA 1
ATOM 739 C C . PHE A 1 97 ? 12.948 1.299 -13.168 1.00 97.38 97 PHE A C 1
ATOM 741 O O . PHE A 1 97 ? 12.438 0.375 -12.540 1.00 97.38 97 PHE A O 1
ATOM 748 N N . TYR A 1 98 ? 12.864 2.570 -12.771 1.00 96.81 98 TYR A N 1
ATOM 749 C CA . TYR A 1 98 ? 12.004 2.989 -11.666 1.00 96.81 98 TYR A CA 1
ATOM 750 C C . TYR A 1 98 ? 10.629 3.387 -12.214 1.00 96.81 98 TYR A C 1
ATOM 752 O O . TYR A 1 98 ? 10.509 4.364 -12.957 1.00 96.81 98 TYR A O 1
ATOM 760 N N . GLY A 1 99 ? 9.613 2.597 -11.884 1.00 95.56 99 GLY A N 1
ATOM 761 C CA . GLY A 1 99 ? 8.216 2.851 -12.204 1.00 95.56 99 GLY A CA 1
ATOM 762 C C . GLY A 1 99 ? 7.551 3.697 -11.122 1.00 95.56 99 GLY A C 1
ATOM 763 O O . GLY A 1 99 ? 7.895 3.593 -9.945 1.00 95.56 99 GLY A O 1
ATOM 764 N N . GLN A 1 100 ? 6.607 4.537 -11.534 1.00 94.81 100 GLN A N 1
ATOM 765 C CA . GLN A 1 100 ? 5.763 5.331 -10.652 1.00 94.81 100 GLN A CA 1
ATOM 766 C C . GLN A 1 100 ? 4.301 4.964 -10.886 1.00 94.81 100 GLN A C 1
ATOM 768 O O . GLN A 1 100 ? 3.843 4.909 -12.032 1.00 94.81 100 GLN A O 1
ATOM 773 N N . ALA A 1 101 ? 3.580 4.734 -9.797 1.00 89.75 101 ALA A N 1
ATOM 774 C CA . ALA A 1 101 ? 2.146 4.534 -9.795 1.00 89.75 101 ALA A CA 1
ATOM 775 C C . ALA A 1 101 ? 1.418 5.786 -10.322 1.00 89.75 101 ALA A C 1
ATOM 777 O O . ALA A 1 101 ? 1.914 6.914 -10.188 1.00 89.75 101 ALA A O 1
ATOM 778 N N . PRO A 1 102 ? 0.221 5.627 -10.909 1.00 87.75 102 PRO A N 1
ATOM 779 C CA . PRO A 1 102 ? -0.584 6.765 -11.324 1.00 87.75 102 PRO A CA 1
ATOM 780 C C . PRO A 1 102 ? -0.992 7.617 -10.113 1.00 87.75 102 PRO A C 1
ATOM 782 O O . PRO A 1 102 ? -1.445 7.116 -9.090 1.00 87.75 102 PRO A O 1
ATOM 785 N N . SER A 1 103 ? -0.911 8.941 -10.250 1.00 81.62 103 SER A N 1
ATOM 786 C CA . SER A 1 103 ? -1.400 9.886 -9.231 1.00 81.62 103 SER A CA 1
ATOM 787 C C . SER A 1 103 ? -2.915 10.125 -9.295 1.00 81.62 103 SER A C 1
ATOM 789 O O . SER A 1 103 ? -3.485 10.805 -8.442 1.00 81.62 103 SER A O 1
ATOM 791 N N . SER A 1 104 ? -3.578 9.600 -10.329 1.00 80.31 104 SER A N 1
ATOM 792 C CA . SER A 1 104 ? -5.006 9.780 -10.578 1.00 80.31 104 SER A CA 1
ATOM 793 C C . SER A 1 104 ? -5.813 8.628 -9.998 1.00 80.31 104 SER A C 1
ATOM 795 O O . SER A 1 104 ? -5.591 7.478 -10.357 1.00 80.31 104 SER A O 1
ATOM 797 N N . ARG A 1 105 ? -6.867 8.942 -9.239 1.00 71.38 105 ARG A N 1
ATOM 798 C CA . ARG A 1 105 ? -7.839 7.945 -8.751 1.00 71.38 105 ARG A CA 1
ATOM 799 C C . ARG A 1 105 ? -8.649 7.239 -9.852 1.00 71.38 105 ARG A C 1
ATOM 801 O O . ARG A 1 105 ? -9.445 6.359 -9.554 1.00 71.38 105 ARG A O 1
ATOM 808 N N . TYR A 1 106 ? -8.530 7.686 -11.103 1.00 74.56 106 TYR A N 1
ATOM 809 C CA . TYR A 1 106 ? -9.269 7.147 -12.251 1.00 74.56 106 TYR A CA 1
ATOM 810 C C . TYR A 1 106 ? -8.415 6.244 -13.148 1.00 74.56 106 TYR A C 1
ATOM 812 O O . TYR A 1 106 ? -8.888 5.801 -14.193 1.00 74.56 106 TYR A O 1
ATOM 820 N N . ILE A 1 107 ? -7.152 6.014 -12.785 1.00 81.06 107 ILE A N 1
ATOM 821 C CA . ILE A 1 107 ? -6.203 5.214 -13.555 1.00 81.06 107 ILE A CA 1
ATOM 822 C C . ILE A 1 107 ? -5.613 4.185 -12.594 1.00 81.06 107 ILE A C 1
ATOM 824 O O . ILE A 1 107 ? -4.983 4.573 -11.620 1.00 81.06 107 ILE A O 1
ATOM 828 N N . ALA A 1 108 ? -5.838 2.897 -12.856 1.00 84.12 108 ALA A N 1
ATOM 829 C CA . ALA A 1 108 ? -5.277 1.817 -12.041 1.00 84.12 108 ALA A CA 1
ATOM 830 C C . ALA A 1 108 ? -3.785 1.598 -12.340 1.00 84.12 108 ALA A C 1
ATOM 832 O O . ALA A 1 108 ? -2.982 1.476 -11.422 1.00 84.12 108 ALA A O 1
ATOM 833 N N . ASP A 1 109 ? -3.413 1.656 -13.624 1.00 89.75 109 ASP A N 1
ATOM 834 C CA . ASP A 1 109 ? -2.049 1.406 -14.086 1.00 89.75 109 ASP A CA 1
ATOM 835 C C . ASP A 1 109 ? -1.514 2.560 -14.934 1.00 89.75 109 ASP A C 1
ATOM 837 O O . ASP A 1 109 ? -2.157 3.014 -15.889 1.00 89.75 109 ASP A O 1
ATOM 841 N N . GLN A 1 110 ? -0.287 2.984 -14.649 1.00 93.56 110 GLN A N 1
ATOM 842 C CA . GLN A 1 110 ? 0.463 3.913 -15.478 1.00 93.56 110 GLN A CA 1
ATOM 843 C C . GLN A 1 110 ? 1.119 3.146 -16.642 1.00 93.56 110 GLN A C 1
ATOM 845 O O . GLN A 1 110 ? 1.956 2.272 -16.411 1.00 93.56 110 GLN A O 1
ATOM 850 N N . PRO A 1 111 ? 0.778 3.448 -17.911 1.00 94.38 111 PRO A N 1
ATOM 851 C CA . PRO A 1 111 ? 1.419 2.810 -19.052 1.00 94.38 111 PRO A CA 1
ATOM 852 C C . PRO A 1 111 ? 2.813 3.388 -19.312 1.00 94.38 111 PRO A C 1
ATOM 854 O O . PRO A 1 111 ? 2.961 4.587 -19.563 1.00 94.38 111 PRO A O 1
ATOM 857 N N . TYR A 1 112 ? 3.804 2.505 -19.358 1.00 96.81 112 TYR A N 1
ATOM 858 C CA . TYR A 1 112 ? 5.132 2.762 -19.902 1.00 96.81 112 TYR A CA 1
ATOM 859 C C . TYR A 1 112 ? 5.235 2.092 -21.271 1.00 96.81 112 TYR A C 1
ATOM 861 O O . TYR A 1 112 ? 4.842 0.939 -21.430 1.00 96.81 112 TYR A O 1
ATOM 869 N N . ILE A 1 113 ? 5.738 2.796 -22.280 1.00 96.56 113 ILE A N 1
ATOM 870 C CA . ILE A 1 113 ? 5.866 2.261 -23.638 1.00 96.56 113 ILE A CA 1
ATOM 871 C C . ILE A 1 113 ? 7.342 2.039 -23.940 1.00 96.56 113 ILE A C 1
ATOM 873 O O . ILE A 1 113 ? 8.110 2.999 -24.003 1.00 96.56 113 ILE A O 1
ATOM 877 N N . LEU A 1 114 ? 7.723 0.779 -24.149 1.00 96.81 114 LEU A N 1
ATOM 878 C CA . LEU A 1 114 ? 9.048 0.397 -24.623 1.00 96.81 114 LEU A CA 1
ATOM 879 C C . LEU A 1 114 ? 8.995 0.223 -26.140 1.00 96.81 114 LEU A C 1
ATOM 881 O O . LEU A 1 114 ? 8.183 -0.551 -26.640 1.00 96.81 114 LEU A O 1
ATOM 885 N N . ARG A 1 115 ? 9.854 0.928 -26.874 1.00 95.69 115 ARG A N 1
ATOM 886 C CA . ARG A 1 115 ? 9.938 0.881 -28.339 1.00 95.69 115 ARG A CA 1
ATOM 887 C C . ARG A 1 115 ? 11.321 0.447 -28.797 1.00 95.69 115 ARG A C 1
ATOM 889 O O . ARG A 1 115 ? 12.317 0.829 -28.195 1.00 95.69 115 ARG A O 1
ATOM 896 N N . THR A 1 116 ? 11.367 -0.304 -29.888 1.00 95.06 116 THR A N 1
ATOM 897 C CA . THR A 1 116 ? 12.592 -0.667 -30.611 1.00 95.06 116 THR A CA 1
ATOM 898 C C . THR A 1 116 ? 12.890 0.331 -31.733 1.00 95.06 116 THR A C 1
ATOM 900 O O . THR A 1 116 ? 11.997 1.045 -32.194 1.00 95.06 116 THR A O 1
ATOM 903 N N . GLY A 1 117 ? 14.138 0.377 -32.203 1.00 92.19 117 GLY A N 1
ATOM 904 C CA . GLY A 1 117 ? 14.557 1.207 -33.338 1.00 92.19 117 GLY A CA 1
ATOM 905 C C . GLY A 1 117 ? 14.938 2.638 -32.962 1.00 92.19 117 GLY A C 1
ATOM 906 O O . GLY A 1 117 ? 15.171 3.467 -33.838 1.00 92.19 117 GLY A O 1
ATOM 907 N N . THR A 1 118 ? 14.977 2.967 -31.672 1.00 91.88 118 THR A N 1
ATOM 908 C CA . THR A 1 118 ? 15.380 4.287 -31.175 1.00 91.88 118 THR A CA 1
ATOM 909 C C . THR A 1 118 ? 16.170 4.124 -29.887 1.00 91.88 118 THR A C 1
ATOM 911 O O . THR A 1 118 ? 15.805 3.318 -29.036 1.00 91.88 118 THR A O 1
ATOM 914 N N . ALA A 1 119 ? 17.245 4.898 -29.745 1.00 96.31 119 ALA A N 1
ATOM 915 C CA . ALA A 1 119 ? 18.053 4.895 -28.536 1.00 96.31 119 ALA A CA 1
ATOM 916 C C . ALA A 1 119 ? 17.264 5.437 -27.331 1.00 96.31 119 ALA A C 1
ATOM 918 O O . ALA A 1 119 ? 16.513 6.413 -27.435 1.00 96.31 119 ALA A O 1
ATOM 919 N N . GLY A 1 120 ? 17.448 4.797 -26.182 1.00 95.94 120 GLY A N 1
ATOM 920 C CA . GLY A 1 120 ? 16.872 5.192 -24.905 1.00 95.94 120 GLY A CA 1
ATOM 921 C C . GLY A 1 120 ? 17.823 6.004 -24.040 1.00 95.94 120 GLY A C 1
ATOM 922 O O . GLY A 1 120 ? 18.949 6.325 -24.418 1.00 95.94 120 GLY A O 1
ATOM 923 N N . ALA A 1 121 ? 17.352 6.316 -22.835 1.00 96.44 121 ALA A N 1
ATOM 924 C CA . ALA A 1 121 ? 18.154 6.958 -21.807 1.00 96.44 121 ALA A CA 1
ATOM 925 C C . ALA A 1 121 ? 18.772 5.896 -20.887 1.00 96.44 121 ALA A C 1
ATOM 927 O O . ALA A 1 121 ? 18.061 5.097 -20.279 1.00 96.44 121 ALA A O 1
ATOM 928 N N . ALA A 1 122 ? 20.097 5.909 -20.753 1.00 95.56 122 ALA A N 1
ATOM 929 C CA . ALA A 1 122 ? 20.775 5.100 -19.750 1.00 95.56 122 ALA A CA 1
ATOM 930 C C . ALA A 1 122 ? 20.561 5.705 -18.354 1.00 95.56 122 ALA A C 1
ATOM 932 O O . ALA A 1 122 ? 20.700 6.915 -18.158 1.00 95.56 122 ALA A O 1
ATOM 933 N N . MET A 1 123 ? 20.245 4.863 -17.373 1.00 94.56 123 MET A N 1
ATOM 934 C CA . MET A 1 123 ? 20.220 5.255 -15.967 1.00 94.56 123 MET A CA 1
ATOM 935 C C . MET A 1 123 ? 21.636 5.630 -15.524 1.00 94.56 123 MET A C 1
ATOM 937 O O . MET A 1 123 ? 22.570 4.842 -15.663 1.00 94.56 123 MET A O 1
ATOM 941 N N . ALA A 1 124 ? 21.800 6.850 -15.012 1.00 90.81 124 ALA A N 1
ATOM 942 C CA . ALA A 1 124 ? 23.100 7.342 -14.584 1.00 90.81 124 ALA A CA 1
ATOM 943 C C . ALA A 1 124 ? 23.592 6.579 -13.349 1.00 90.81 124 ALA A C 1
ATOM 945 O O . ALA A 1 124 ? 22.874 6.446 -12.358 1.00 90.81 124 ALA A O 1
ATOM 946 N N . GLU A 1 125 ? 24.844 6.131 -13.387 1.00 85.75 125 GLU A N 1
ATOM 947 C CA . GLU A 1 125 ? 25.520 5.568 -12.223 1.00 85.75 125 GLU A CA 1
ATOM 948 C C . GLU A 1 125 ? 26.382 6.644 -11.560 1.00 85.75 125 GLU A C 1
ATOM 950 O O . GLU A 1 125 ? 27.053 7.434 -12.224 1.00 85.75 125 GLU A O 1
ATOM 955 N N . THR A 1 126 ? 26.358 6.689 -10.231 1.00 84.81 126 THR A N 1
ATOM 956 C CA . THR A 1 126 ? 27.206 7.587 -9.441 1.00 84.81 126 THR A CA 1
ATOM 957 C C . THR A 1 126 ? 28.084 6.751 -8.530 1.00 84.81 126 THR A C 1
ATOM 959 O O . THR A 1 126 ? 27.590 5.883 -7.809 1.00 84.81 126 THR A O 1
ATOM 962 N N . ALA A 1 127 ? 29.392 7.010 -8.558 1.00 84.12 127 ALA A N 1
ATOM 963 C CA . ALA A 1 127 ? 30.329 6.352 -7.663 1.00 84.12 127 ALA A CA 1
ATOM 964 C C . ALA A 1 127 ? 29.997 6.708 -6.209 1.00 84.12 127 ALA A C 1
ATOM 966 O O . ALA A 1 127 ? 29.914 7.880 -5.844 1.00 84.12 127 ALA A O 1
ATOM 967 N N . VAL A 1 128 ? 29.837 5.684 -5.380 1.00 80.12 128 VAL A N 1
ATOM 968 C CA . VAL A 1 128 ? 29.703 5.827 -3.931 1.00 80.12 128 VAL A CA 1
ATOM 969 C C . VAL A 1 128 ? 31.002 5.387 -3.266 1.00 80.12 128 VAL A C 1
ATOM 971 O O . VAL A 1 128 ? 31.684 4.484 -3.757 1.00 80.12 128 VAL A O 1
ATOM 974 N N . SER A 1 129 ? 31.367 6.032 -2.157 1.00 81.25 129 SER A N 1
ATOM 975 C CA . SER A 1 129 ? 32.501 5.587 -1.343 1.00 81.25 129 SER A CA 1
ATOM 976 C C . SER A 1 129 ? 32.309 4.119 -0.941 1.00 81.25 129 SER A C 1
ATOM 978 O O . SER A 1 129 ? 31.173 3.731 -0.650 1.00 81.25 129 SER A O 1
ATOM 980 N N . PRO A 1 130 ? 33.382 3.305 -0.886 1.00 72.81 130 PRO A N 1
ATOM 981 C CA . PRO A 1 130 ? 33.295 1.936 -0.390 1.00 72.81 130 PRO A CA 1
ATOM 982 C C . PRO A 1 130 ? 32.563 1.920 0.951 1.00 72.81 130 PRO A C 1
ATOM 984 O O . PRO A 1 130 ? 32.850 2.754 1.814 1.00 72.81 130 PRO A O 1
ATOM 987 N N . ALA A 1 131 ? 31.595 1.015 1.108 1.00 65.56 131 ALA A N 1
ATOM 988 C CA . ALA A 1 131 ? 30.776 0.954 2.309 1.00 65.56 131 ALA A CA 1
ATOM 989 C C . ALA A 1 131 ? 31.674 0.794 3.551 1.00 65.56 131 ALA A C 1
ATOM 991 O O . ALA A 1 131 ? 32.274 -0.254 3.763 1.00 65.56 131 ALA A O 1
ATOM 992 N N . ALA A 1 132 ? 31.773 1.847 4.366 1.00 62.88 132 ALA A N 1
ATOM 993 C CA . ALA A 1 132 ? 32.382 1.792 5.697 1.00 62.88 132 ALA A CA 1
ATOM 994 C C . ALA A 1 132 ? 31.380 1.314 6.765 1.00 62.88 132 ALA A C 1
ATOM 996 O O . ALA A 1 132 ? 31.750 1.085 7.915 1.00 62.88 132 ALA A O 1
ATOM 997 N N . ASN A 1 133 ? 30.106 1.189 6.384 1.00 67.00 133 ASN A N 1
ATOM 998 C CA . ASN A 1 133 ? 29.025 0.765 7.259 1.00 67.00 133 ASN A CA 1
ATOM 999 C C . ASN A 1 133 ? 28.924 -0.764 7.293 1.00 67.00 133 ASN A C 1
ATOM 1001 O O . ASN A 1 133 ? 29.186 -1.413 6.275 1.00 67.00 133 ASN A O 1
ATOM 1005 N N . PRO A 1 134 ? 28.513 -1.349 8.433 1.00 73.31 134 PRO A N 1
ATOM 1006 C CA . PRO A 1 134 ? 28.189 -2.765 8.485 1.00 73.31 134 PRO A CA 1
ATOM 1007 C C . PRO A 1 134 ? 27.103 -3.088 7.455 1.00 73.31 134 PRO A C 1
ATOM 1009 O O . PRO A 1 134 ? 26.243 -2.256 7.155 1.00 73.31 134 PRO A O 1
ATOM 1012 N N . THR A 1 135 ? 27.141 -4.305 6.918 1.00 77.44 135 THR A N 1
ATOM 1013 C CA . THR A 1 135 ? 26.079 -4.830 6.060 1.00 77.44 135 THR A CA 1
ATOM 1014 C C . THR A 1 135 ? 24.732 -4.653 6.762 1.00 77.44 135 THR A C 1
ATOM 1016 O O . THR A 1 135 ? 24.567 -5.105 7.895 1.00 77.44 135 THR A O 1
ATOM 1019 N N . LEU A 1 136 ? 23.780 -3.981 6.106 1.00 76.44 136 LEU A N 1
ATOM 1020 C CA . LEU A 1 136 ? 22.416 -3.864 6.615 1.00 76.44 136 LEU A CA 1
ATOM 1021 C C . LEU A 1 136 ? 21.801 -5.260 6.670 1.00 76.44 136 LEU A C 1
ATOM 1023 O O . LEU A 1 136 ? 21.633 -5.911 5.643 1.00 76.44 136 LEU A O 1
ATOM 1027 N N . THR A 1 137 ? 21.475 -5.717 7.872 1.00 80.81 137 THR A N 1
ATOM 1028 C CA . THR A 1 137 ? 20.771 -6.985 8.084 1.00 80.81 137 THR A CA 1
ATOM 1029 C C . THR A 1 137 ? 19.260 -6.798 8.096 1.00 80.81 137 THR A C 1
ATOM 1031 O O . THR A 1 137 ? 18.538 -7.769 7.893 1.00 80.81 137 THR A O 1
ATOM 1034 N N . ALA A 1 138 ? 18.783 -5.564 8.297 1.00 83.12 138 ALA A N 1
ATOM 1035 C CA . ALA A 1 138 ? 17.375 -5.206 8.251 1.00 83.12 138 ALA A CA 1
ATOM 1036 C C . ALA A 1 138 ? 17.151 -3.751 7.802 1.00 83.12 138 ALA A C 1
ATOM 1038 O O . ALA A 1 138 ? 18.035 -2.905 7.957 1.00 83.12 138 ALA A O 1
ATOM 1039 N N . VAL A 1 139 ? 15.963 -3.460 7.264 1.00 83.81 139 VAL A N 1
ATOM 1040 C CA . VAL A 1 139 ? 15.538 -2.127 6.808 1.00 83.81 139 VAL A CA 1
ATOM 1041 C C . VAL A 1 139 ? 14.089 -1.838 7.207 1.00 83.81 139 VAL A C 1
ATOM 1043 O O . VAL A 1 139 ? 13.262 -2.746 7.148 1.00 83.81 139 VAL A O 1
ATOM 1046 N N . PRO A 1 140 ? 13.741 -0.593 7.581 1.00 85.50 140 PRO A N 1
ATOM 1047 C CA . PRO A 1 140 ? 12.349 -0.200 7.753 1.00 85.50 140 PRO A CA 1
ATOM 1048 C C . PRO A 1 140 ? 11.572 -0.309 6.433 1.00 85.50 140 PRO A C 1
ATOM 1050 O O . PRO A 1 140 ? 12.027 0.160 5.393 1.00 85.50 140 PRO A O 1
ATOM 1053 N N . GLN A 1 141 ? 10.380 -0.879 6.493 1.00 85.94 141 GLN A N 1
ATOM 1054 C CA . GLN A 1 141 ? 9.380 -0.960 5.445 1.00 85.94 141 GLN A CA 1
ATOM 1055 C C . GLN A 1 141 ? 8.083 -0.366 5.974 1.00 85.94 141 GLN A C 1
ATOM 1057 O O . GLN A 1 141 ? 7.735 -0.531 7.140 1.00 85.94 141 GLN A O 1
ATOM 1062 N N . HIS A 1 142 ? 7.361 0.297 5.085 1.00 88.81 142 HIS A N 1
ATOM 1063 C CA . HIS A 1 142 ? 6.026 0.798 5.330 1.00 88.81 142 HIS A CA 1
ATOM 1064 C C . HIS A 1 142 ? 5.054 0.050 4.416 1.00 88.81 142 HIS A C 1
ATOM 1066 O O . HIS A 1 142 ? 5.169 0.126 3.194 1.00 88.81 142 HIS A O 1
ATOM 1072 N N . LEU A 1 143 ? 4.130 -0.700 5.008 1.00 89.00 143 LEU A N 1
ATOM 1073 C CA . LEU A 1 143 ? 3.093 -1.448 4.304 1.00 89.00 143 LEU A CA 1
ATOM 1074 C C . LEU A 1 143 ? 1.787 -0.670 4.362 1.00 89.00 143 LEU A C 1
ATOM 1076 O O . LEU A 1 143 ? 1.379 -0.228 5.434 1.00 89.00 143 LEU A O 1
ATOM 1080 N N . HIS A 1 144 ? 1.140 -0.526 3.215 1.00 88.12 144 HIS A N 1
ATOM 1081 C CA . HIS A 1 144 ? -0.148 0.129 3.059 1.00 88.12 144 HIS A CA 1
ATOM 1082 C C . HIS A 1 144 ? -1.164 -0.912 2.595 1.00 88.12 144 HIS A C 1
ATOM 1084 O O . HIS A 1 144 ? -0.896 -1.606 1.616 1.00 88.12 144 HIS A O 1
ATOM 1090 N N . LEU A 1 145 ? -2.265 -1.068 3.333 1.00 89.25 145 LEU A N 1
ATOM 1091 C CA . LEU A 1 145 ? -3.200 -2.180 3.127 1.00 89.25 145 LEU A CA 1
ATOM 1092 C C . LEU A 1 145 ? -4.590 -1.756 2.636 1.00 89.25 145 LEU A C 1
ATOM 1094 O O . LEU A 1 145 ? -5.356 -2.640 2.279 1.00 89.25 145 LEU A O 1
ATOM 1098 N N . GLU A 1 146 ? -4.943 -0.463 2.634 1.00 87.88 146 GLU A N 1
ATOM 1099 C CA . GLU A 1 146 ? -6.302 -0.069 2.235 1.00 87.88 146 GLU A CA 1
ATOM 1100 C C . GLU A 1 146 ? -6.620 -0.385 0.777 1.00 87.88 146 GLU A C 1
ATOM 1102 O O . GLU A 1 146 ? -5.760 -0.342 -0.103 1.00 87.88 146 GLU A O 1
ATOM 1107 N N . GLU A 1 147 ? -7.901 -0.622 0.527 1.00 87.06 147 GLU A N 1
ATOM 1108 C CA . GLU A 1 147 ? -8.467 -0.682 -0.810 1.00 87.06 147 GLU A CA 1
ATOM 1109 C C . GLU A 1 147 ? -9.659 0.279 -0.882 1.00 87.06 147 GLU A C 1
ATOM 1111 O O . GLU A 1 147 ? -10.387 0.466 0.091 1.00 87.06 147 GLU A O 1
ATOM 1116 N N . ASN A 1 148 ? -9.902 0.873 -2.047 1.00 87.75 148 ASN A N 1
ATOM 1117 C CA . ASN A 1 148 ? -11.023 1.793 -2.253 1.00 87.75 148 ASN A CA 1
ATOM 1118 C C . ASN A 1 148 ? -12.303 1.023 -2.612 1.00 87.75 148 ASN A C 1
ATOM 1120 O O . ASN A 1 148 ? -12.686 0.962 -3.780 1.00 87.75 148 ASN A O 1
ATOM 1124 N N . LEU A 1 149 ? -12.955 0.412 -1.618 1.00 89.19 149 LEU A N 1
ATOM 1125 C CA . LEU A 1 149 ? -14.118 -0.466 -1.830 1.00 89.19 149 LEU A CA 1
ATOM 1126 C C . LEU A 1 149 ? -15.466 0.208 -1.550 1.00 89.19 149 LEU A C 1
ATOM 1128 O O . LEU A 1 149 ? -16.475 -0.150 -2.158 1.00 89.19 149 LEU A O 1
ATOM 1132 N N . LEU A 1 150 ? -15.494 1.178 -0.639 1.00 90.50 150 LEU A N 1
ATOM 1133 C CA . LEU A 1 150 ? -16.706 1.825 -0.147 1.00 90.50 150 LEU A CA 1
ATOM 1134 C C . LEU A 1 150 ? -16.627 3.328 -0.384 1.00 90.50 150 LEU A C 1
ATOM 1136 O O . LEU A 1 150 ? -15.690 3.980 0.062 1.00 90.50 150 LEU A O 1
ATOM 1140 N N . TYR A 1 151 ? -17.627 3.887 -1.060 1.00 90.12 151 TYR A N 1
ATOM 1141 C CA . TYR A 1 151 ? -17.741 5.328 -1.265 1.00 90.12 151 TYR A CA 1
ATOM 1142 C C . TYR A 1 151 ? -18.783 5.920 -0.318 1.00 90.12 151 TYR A C 1
ATOM 1144 O O . TYR A 1 151 ? -19.937 5.488 -0.341 1.00 90.12 151 TYR A O 1
ATOM 1152 N N . ASN A 1 152 ? -18.418 6.954 0.446 1.00 88.00 152 ASN A N 1
ATOM 1153 C CA . ASN A 1 152 ? -19.377 7.698 1.259 1.00 88.00 152 ASN A CA 1
ATOM 1154 C C . ASN A 1 152 ? -19.224 9.215 1.092 1.00 88.00 152 ASN A C 1
ATOM 1156 O O . ASN A 1 152 ? -18.269 9.834 1.556 1.00 88.00 152 ASN A O 1
ATOM 1160 N N . ALA A 1 153 ? -20.219 9.831 0.450 1.00 87.81 153 ALA A N 1
ATOM 1161 C CA . ALA A 1 153 ? -20.245 11.272 0.209 1.00 87.81 153 ALA A CA 1
ATOM 1162 C C . ALA A 1 153 ? -20.491 12.110 1.476 1.00 87.81 153 ALA A C 1
ATOM 1164 O O . ALA A 1 153 ? -20.205 13.306 1.467 1.00 87.81 153 ALA A O 1
ATOM 1165 N N . GLN A 1 154 ? -21.025 11.523 2.552 1.00 83.44 154 GLN A N 1
ATOM 1166 C CA . GLN A 1 154 ? -21.265 12.244 3.806 1.00 83.44 154 GLN A CA 1
ATOM 1167 C C . GLN A 1 154 ? -19.952 12.648 4.492 1.00 83.44 154 GLN A C 1
ATOM 1169 O O . GLN A 1 154 ? -19.922 13.682 5.153 1.00 83.44 154 GLN A O 1
ATOM 1174 N N . ALA A 1 155 ? -18.851 11.934 4.228 1.00 83.50 155 ALA A N 1
ATOM 1175 C CA . ALA A 1 155 ? -17.518 12.278 4.724 1.00 83.50 155 ALA A CA 1
ATOM 1176 C C . ALA A 1 155 ? -16.983 13.625 4.192 1.00 83.50 155 ALA A C 1
ATOM 1178 O O . ALA A 1 155 ? -16.027 14.166 4.738 1.00 83.50 155 ALA A O 1
ATOM 1179 N N . HIS A 1 156 ? -17.610 14.210 3.162 1.00 77.88 156 HIS A N 1
ATOM 1180 C CA . HIS A 1 156 ? -17.233 15.517 2.607 1.00 77.88 156 HIS A CA 1
ATOM 1181 C C . HIS A 1 156 ? -17.641 16.717 3.487 1.00 77.88 156 HIS A C 1
ATOM 1183 O O . HIS A 1 156 ? -17.444 17.867 3.104 1.00 77.88 156 HIS A O 1
ATOM 1189 N N . ARG A 1 157 ? -18.265 16.480 4.647 1.00 68.56 157 ARG A N 1
ATOM 1190 C CA . ARG A 1 157 ? -18.688 17.544 5.575 1.00 68.56 157 ARG A CA 1
ATOM 1191 C C . ARG A 1 157 ? -17.527 18.274 6.251 1.00 68.56 157 ARG A C 1
ATOM 1193 O O . ARG A 1 157 ? -17.737 19.360 6.782 1.00 68.56 157 ARG A O 1
ATOM 1200 N N . ASP A 1 158 ? -16.335 17.697 6.196 1.00 64.56 158 ASP A N 1
ATOM 1201 C CA . ASP A 1 158 ? -15.085 18.303 6.633 1.00 64.56 158 ASP A CA 1
ATOM 1202 C C . ASP A 1 158 ? -14.343 18.858 5.401 1.00 64.56 158 ASP A C 1
ATOM 1204 O O . ASP A 1 158 ? -14.009 18.120 4.469 1.00 64.56 158 ASP A O 1
ATOM 1208 N N . ASP A 1 159 ? -14.125 20.176 5.369 1.00 58.69 159 ASP A N 1
ATOM 1209 C CA . ASP A 1 159 ? -13.549 20.899 4.227 1.00 58.69 159 ASP A CA 1
ATOM 1210 C C . ASP A 1 159 ? -12.075 20.544 3.958 1.00 58.69 159 ASP A C 1
ATOM 1212 O O . ASP A 1 159 ? -11.546 20.839 2.883 1.00 58.69 159 ASP A O 1
ATOM 1216 N N . GLN A 1 160 ? -11.430 19.851 4.898 1.00 62.06 160 GLN A N 1
ATOM 1217 C CA . GLN A 1 160 ? -10.067 19.333 4.782 1.00 62.06 160 GLN A CA 1
ATOM 1218 C C . GLN A 1 160 ? -10.020 17.940 4.127 1.00 62.06 160 GLN A C 1
ATOM 1220 O O . GLN A 1 160 ? -8.936 17.437 3.809 1.00 62.06 160 GLN A O 1
ATOM 1225 N N . VAL A 1 161 ? -11.170 17.289 3.910 1.00 65.25 161 VAL A N 1
ATOM 1226 C CA . VAL A 1 161 ? -11.234 15.878 3.509 1.00 65.25 161 VAL A CA 1
ATOM 1227 C C . VAL A 1 161 ? -11.469 15.739 2.012 1.00 65.25 161 VAL A C 1
ATOM 1229 O O . VAL A 1 161 ? -12.542 16.005 1.469 1.00 65.25 161 VAL A O 1
ATOM 1232 N N . THR A 1 162 ? -10.431 15.258 1.331 1.00 64.62 162 THR A N 1
ATOM 1233 C CA . THR A 1 162 ? -10.403 15.087 -0.129 1.00 64.62 162 THR A CA 1
ATOM 1234 C C . THR A 1 162 ? -10.683 13.660 -0.595 1.00 64.62 162 THR A C 1
ATOM 1236 O O . THR A 1 162 ? -10.886 13.440 -1.790 1.00 64.62 162 THR A O 1
ATOM 1239 N N . ASP A 1 163 ? -10.712 12.697 0.325 1.00 75.38 163 ASP A N 1
ATOM 1240 C CA . ASP A 1 163 ? -10.878 11.283 0.004 1.00 75.38 163 ASP A CA 1
ATOM 1241 C C . ASP A 1 163 ? -12.122 10.718 0.683 1.00 75.38 163 ASP A C 1
ATOM 1243 O O . ASP A 1 163 ? -12.262 10.800 1.903 1.00 75.38 163 ASP A O 1
ATOM 1247 N N . LEU A 1 164 ? -13.015 10.202 -0.157 1.00 86.44 164 LEU A N 1
ATOM 1248 C CA . LEU A 1 164 ? -14.357 9.718 0.172 1.00 86.44 164 LEU A CA 1
ATOM 1249 C C . LEU A 1 164 ? -14.468 8.204 -0.036 1.00 86.44 164 LEU A C 1
ATOM 1251 O O . LEU A 1 164 ? -15.575 7.660 -0.013 1.00 86.44 164 LEU A O 1
ATOM 1255 N N . TRP A 1 165 ? -13.338 7.554 -0.316 1.00 87.50 165 TRP A N 1
ATOM 1256 C CA . TRP A 1 165 ? -13.229 6.116 -0.449 1.00 87.50 165 TRP A CA 1
ATOM 1257 C C . TRP A 1 165 ? -12.621 5.508 0.807 1.00 87.50 165 TRP A C 1
ATOM 1259 O O . TRP A 1 165 ? -11.771 6.096 1.472 1.00 87.50 165 TRP A O 1
ATOM 1269 N N . PHE A 1 166 ? -13.120 4.329 1.14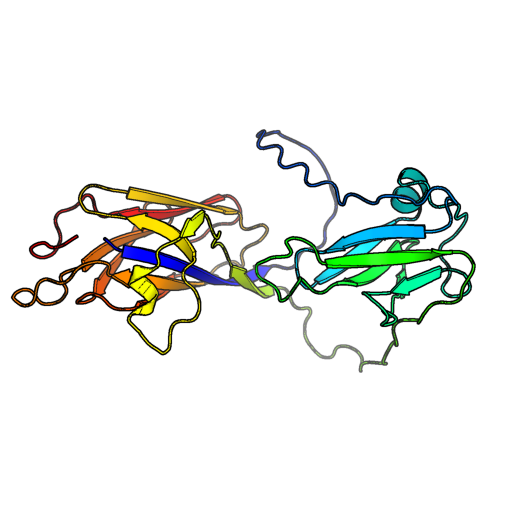1 1.00 89.94 166 PHE A N 1
ATOM 1270 C CA . PHE A 1 166 ? -12.810 3.619 2.364 1.00 89.94 166 PHE A CA 1
ATOM 1271 C C . PHE A 1 166 ? -12.750 2.124 2.078 1.00 89.94 166 PHE A C 1
ATOM 1273 O O . PHE A 1 166 ? -13.320 1.635 1.099 1.00 89.94 166 PHE A O 1
ATOM 1280 N N . TRP A 1 167 ? -12.077 1.398 2.959 1.00 93.25 167 TRP A N 1
ATOM 1281 C CA . TRP A 1 167 ? -11.840 -0.027 2.797 1.00 93.25 167 TRP A CA 1
ATOM 1282 C C . TRP A 1 167 ? -12.952 -0.875 3.398 1.00 93.25 167 TRP A C 1
ATOM 1284 O O . TRP A 1 167 ? -13.562 -1.692 2.710 1.00 93.25 167 TRP A O 1
ATOM 1294 N N . HIS A 1 168 ? -13.255 -0.632 4.671 1.00 92.75 168 HIS A N 1
ATOM 1295 C CA . HIS A 1 168 ? -14.274 -1.355 5.420 1.00 92.75 168 HIS A CA 1
ATOM 1296 C C . HIS A 1 168 ? -15.106 -0.408 6.274 1.00 92.75 168 HIS A C 1
ATOM 1298 O O . HIS A 1 168 ? -14.638 0.652 6.692 1.00 92.75 168 HIS A O 1
ATOM 1304 N N . GLU A 1 169 ? -16.324 -0.850 6.557 1.00 90.38 169 GLU A N 1
ATOM 1305 C CA . GLU A 1 169 ? -17.220 -0.303 7.566 1.00 90.38 169 GLU A CA 1
ATOM 1306 C C . GLU A 1 169 ? -17.300 -1.305 8.722 1.00 90.38 169 GLU A C 1
ATOM 1308 O O . GLU A 1 169 ? -17.313 -2.518 8.492 1.00 90.38 169 GLU A O 1
ATOM 1313 N N . ILE A 1 170 ? -17.322 -0.805 9.954 1.00 90.25 170 ILE A N 1
ATOM 1314 C CA . ILE A 1 170 ? -17.569 -1.612 11.148 1.00 90.25 170 ILE A CA 1
ATOM 1315 C C . ILE A 1 170 ? -18.604 -0.902 12.020 1.00 90.25 170 ILE A C 1
ATOM 1317 O O . ILE A 1 170 ? -18.456 0.261 12.362 1.00 90.25 170 ILE A O 1
ATOM 1321 N N . GLY A 1 171 ? -19.697 -1.584 12.332 1.00 87.25 171 GLY A N 1
ATOM 1322 C CA . GLY A 1 171 ? -20.735 -1.128 13.253 1.00 87.25 171 GLY A CA 1
ATOM 1323 C C . GLY A 1 171 ? -20.848 -2.047 14.464 1.00 87.25 171 GLY A C 1
ATOM 1324 O O . GLY A 1 171 ? -20.078 -2.998 14.615 1.00 87.25 171 GLY A O 1
ATOM 1325 N N . GLN A 1 172 ? -21.849 -1.799 15.305 1.00 85.06 172 GLN A N 1
ATOM 1326 C CA . GLN A 1 172 ? -22.100 -2.625 16.488 1.00 85.06 172 GLN A CA 1
ATOM 1327 C C . GLN A 1 172 ? -22.297 -4.091 16.126 1.00 85.06 172 GLN A C 1
ATOM 1329 O O . GLN A 1 172 ? -22.942 -4.426 15.129 1.00 85.06 172 GLN A O 1
ATOM 1334 N N . GLN A 1 173 ? -21.811 -4.974 16.995 1.00 87.88 173 GLN A N 1
ATOM 1335 C CA . GLN A 1 173 ? -21.931 -6.425 16.850 1.00 87.88 173 GLN A CA 1
ATOM 1336 C C . GLN A 1 173 ? -21.200 -6.987 15.619 1.00 87.88 173 GLN A C 1
ATOM 1338 O O . GLN A 1 173 ? -21.406 -8.148 15.248 1.00 87.88 173 GLN A O 1
ATOM 1343 N N . GLN A 1 174 ? -20.319 -6.195 15.000 1.00 91.81 174 GLN A N 1
ATOM 1344 C CA . GLN A 1 174 ? -19.529 -6.599 13.843 1.00 91.81 174 GLN A CA 1
ATOM 1345 C C . GLN A 1 174 ? -18.057 -6.797 14.182 1.00 91.81 174 GLN A C 1
ATOM 1347 O O . GLN A 1 174 ? -17.537 -6.348 15.201 1.00 91.81 174 GLN A O 1
ATOM 1352 N N . LYS A 1 175 ? -17.387 -7.494 13.270 1.00 93.44 175 LYS A N 1
ATOM 1353 C CA . LYS A 1 175 ? -15.971 -7.805 13.329 1.00 93.44 175 LYS A CA 1
ATOM 1354 C C . LYS A 1 175 ? -15.389 -7.782 11.924 1.00 93.44 175 LYS A C 1
ATOM 1356 O O . LYS A 1 175 ? -16.006 -8.316 11.001 1.00 93.44 175 LYS A O 1
ATOM 1361 N N . VAL A 1 176 ? -14.204 -7.201 11.773 1.00 94.88 176 VAL A N 1
ATOM 1362 C CA . VAL A 1 176 ? -13.474 -7.135 10.503 1.00 94.88 176 VAL A CA 1
ATOM 1363 C C . VAL A 1 176 ? -12.091 -7.745 10.692 1.00 94.88 176 VAL A C 1
ATOM 1365 O O . VAL A 1 176 ? -11.308 -7.262 11.506 1.00 94.88 176 VAL A O 1
ATOM 1368 N N . ASP A 1 177 ? -11.789 -8.788 9.917 1.00 95.50 177 ASP A N 1
ATOM 1369 C CA . ASP A 1 177 ? -10.480 -9.440 9.902 1.00 95.50 177 ASP A CA 1
ATOM 1370 C C . ASP A 1 177 ? -9.697 -9.033 8.648 1.00 95.50 177 ASP A C 1
ATOM 1372 O O . ASP A 1 177 ? -10.091 -9.313 7.515 1.00 95.50 177 ASP A O 1
ATOM 1376 N N . LEU A 1 178 ? -8.545 -8.408 8.863 1.00 94.62 178 LEU A N 1
ATOM 1377 C CA . LEU A 1 178 ? -7.613 -7.950 7.843 1.00 94.62 178 LEU A CA 1
ATOM 1378 C C . LEU A 1 178 ? -6.397 -8.876 7.835 1.00 94.62 178 LEU A C 1
ATOM 1380 O O . LEU A 1 178 ? -5.697 -9.032 8.839 1.00 94.62 178 LEU A O 1
ATOM 1384 N N . SER A 1 179 ? -6.136 -9.509 6.696 1.00 93.25 179 SER A N 1
ATOM 1385 C CA . SER A 1 179 ? -5.003 -10.425 6.543 1.00 93.25 179 SER A CA 1
ATOM 1386 C C . SER A 1 179 ? -3.802 -9.706 5.944 1.00 93.25 179 SER A C 1
ATOM 1388 O O . SER A 1 179 ? -3.934 -9.005 4.947 1.00 93.25 179 SER A O 1
ATOM 1390 N N . LEU A 1 180 ? -2.617 -9.935 6.508 1.00 92.50 180 LEU A N 1
ATOM 1391 C CA . LEU A 1 180 ? -1.358 -9.423 5.966 1.00 92.50 180 LEU A CA 1
ATOM 1392 C C . LEU A 1 180 ? -0.283 -10.513 5.995 1.00 92.50 180 LEU A C 1
ATOM 1394 O O . LEU A 1 180 ? -0.211 -11.307 6.933 1.00 92.50 180 LEU A O 1
ATOM 1398 N N . ASN A 1 181 ? 0.570 -10.556 4.975 1.00 91.69 181 ASN A N 1
ATOM 1399 C CA . ASN A 1 181 ? 1.687 -11.495 4.899 1.00 91.69 181 ASN A CA 1
ATOM 1400 C C . ASN A 1 181 ? 3.019 -10.738 4.982 1.00 91.69 181 ASN A C 1
ATOM 1402 O O . ASN A 1 181 ? 3.255 -9.819 4.202 1.00 91.69 181 ASN A O 1
ATOM 1406 N N . LEU A 1 182 ? 3.882 -11.119 5.927 1.00 90.94 182 LEU A N 1
ATOM 1407 C CA . LEU A 1 182 ? 5.219 -10.544 6.096 1.00 90.94 182 LEU A CA 1
ATOM 1408 C C . LEU A 1 182 ? 6.278 -11.539 5.627 1.00 90.94 182 LEU A C 1
ATOM 1410 O O . LEU A 1 182 ? 6.404 -12.618 6.200 1.00 90.94 182 LEU A O 1
ATOM 1414 N N . VAL A 1 183 ? 7.076 -11.175 4.624 1.00 85.62 183 VAL A N 1
ATOM 1415 C CA . VAL A 1 183 ? 8.058 -12.097 4.025 1.00 85.62 183 VAL A CA 1
ATOM 1416 C C . VAL A 1 183 ? 9.224 -12.408 4.971 1.00 85.62 183 VAL A C 1
ATOM 1418 O O . VAL A 1 183 ? 9.627 -13.564 5.074 1.00 85.62 183 VAL A O 1
ATOM 1421 N N . ALA A 1 184 ? 9.760 -11.408 5.680 1.00 84.75 184 ALA A N 1
ATOM 1422 C CA . ALA A 1 184 ? 10.899 -11.599 6.583 1.00 84.75 184 ALA A CA 1
ATOM 1423 C C . ALA A 1 184 ? 10.952 -10.529 7.682 1.00 84.75 184 ALA A C 1
ATOM 1425 O O . ALA A 1 184 ? 11.457 -9.435 7.457 1.00 84.75 184 ALA A O 1
ATOM 1426 N N . LEU A 1 185 ? 10.463 -10.840 8.882 1.00 88.31 185 LEU A N 1
ATOM 1427 C CA . LEU A 1 185 ? 10.472 -9.910 10.013 1.00 88.31 185 LEU A CA 1
ATOM 1428 C C . LEU A 1 185 ? 11.749 -10.034 10.861 1.00 88.31 185 LEU A C 1
ATOM 1430 O O . LEU A 1 185 ? 12.232 -11.143 11.093 1.00 88.31 185 LEU A O 1
ATOM 1434 N N . GLU A 1 186 ? 12.278 -8.907 11.349 1.00 89.19 186 GLU A N 1
ATOM 1435 C CA . GLU A 1 186 ? 13.432 -8.894 12.257 1.00 89.19 186 GLU A CA 1
ATOM 1436 C C . GLU A 1 186 ? 13.124 -9.483 13.643 1.00 89.19 186 GLU A C 1
ATOM 1438 O O . GLU A 1 186 ? 12.005 -9.391 14.155 1.00 89.19 186 GLU A O 1
ATOM 1443 N N . SER A 1 187 ? 14.120 -10.150 14.237 1.00 80.81 187 SER A N 1
ATOM 1444 C CA . SER A 1 187 ? 13.989 -10.774 15.551 1.00 80.81 187 SER A CA 1
ATOM 1445 C C . SER A 1 187 ? 13.888 -9.696 16.628 1.00 80.81 187 SER A C 1
ATOM 1447 O O . SER A 1 187 ? 14.889 -9.119 17.033 1.00 80.81 187 SER A O 1
ATOM 1449 N N . ASN A 1 188 ? 12.683 -9.521 17.175 1.00 84.06 188 ASN A N 1
ATOM 1450 C CA . ASN A 1 188 ? 12.288 -8.444 18.097 1.00 84.06 188 ASN A CA 1
ATOM 1451 C C . ASN A 1 188 ? 11.878 -7.123 17.425 1.00 84.06 188 ASN A C 1
ATOM 1453 O O . ASN A 1 188 ? 11.844 -6.086 18.091 1.00 84.06 188 ASN A O 1
ATOM 1457 N N . ALA A 1 189 ? 11.491 -7.153 16.149 1.00 88.00 189 ALA A N 1
ATOM 1458 C CA . ALA A 1 189 ? 10.879 -5.999 15.505 1.00 88.00 189 ALA A CA 1
ATOM 1459 C C . ALA A 1 189 ? 9.588 -5.569 16.225 1.00 88.00 189 ALA A C 1
ATOM 1461 O O . ALA A 1 189 ? 8.670 -6.371 16.418 1.00 88.00 189 ALA A O 1
ATOM 1462 N N . SER A 1 190 ? 9.505 -4.287 16.580 1.00 93.06 190 SER A N 1
ATOM 1463 C CA . SER A 1 190 ? 8.251 -3.609 16.908 1.00 93.06 190 SER A CA 1
ATOM 1464 C C . SER A 1 190 ? 7.679 -2.915 15.669 1.00 93.06 190 SER A C 1
ATOM 1466 O O . SER A 1 190 ? 8.392 -2.649 14.698 1.00 93.06 190 SER A O 1
ATOM 1468 N N . ALA A 1 191 ? 6.381 -2.622 15.709 1.00 94.69 191 ALA A N 1
ATOM 1469 C CA . ALA A 1 191 ? 5.662 -1.924 14.649 1.00 94.69 191 ALA A CA 1
ATOM 1470 C C . ALA A 1 191 ? 4.971 -0.669 15.168 1.00 94.69 191 ALA A C 1
ATOM 1472 O O . ALA A 1 191 ? 4.654 -0.562 16.351 1.00 94.69 191 ALA A O 1
ATOM 1473 N N . THR A 1 192 ? 4.614 0.224 14.253 1.00 96.69 192 THR A N 1
ATOM 1474 C CA . THR A 1 192 ? 3.525 1.184 14.472 1.00 96.69 192 THR A CA 1
ATOM 1475 C C . THR A 1 192 ? 2.394 0.864 13.510 1.00 96.69 192 THR A C 1
ATOM 1477 O O . THR A 1 192 ? 2.620 0.846 12.301 1.00 96.69 192 THR A O 1
ATOM 1480 N N . LEU A 1 193 ? 1.204 0.606 14.052 1.00 96.75 193 LEU A N 1
ATOM 1481 C CA . LEU A 1 193 ? -0.034 0.461 13.302 1.00 96.75 193 LEU A CA 1
ATOM 1482 C C . LEU A 1 193 ? -0.779 1.793 13.306 1.00 96.75 193 LEU A C 1
ATOM 1484 O O . LEU A 1 193 ? -1.178 2.269 14.367 1.00 96.75 193 LEU A O 1
ATOM 1488 N N . ARG A 1 194 ? -0.987 2.379 12.131 1.00 96.94 194 ARG A N 1
ATOM 1489 C CA . ARG A 1 194 ? -1.810 3.576 11.957 1.00 96.94 194 ARG A CA 1
ATOM 1490 C C . ARG A 1 194 ? -3.127 3.205 11.290 1.00 96.94 194 ARG A C 1
ATOM 1492 O O . ARG A 1 194 ? -3.096 2.703 10.170 1.00 96.94 194 ARG A O 1
ATOM 1499 N N . LEU A 1 195 ? -4.243 3.502 11.951 1.00 94.62 195 LEU A N 1
ATOM 1500 C CA . LEU A 1 195 ? -5.608 3.401 11.433 1.00 94.62 195 LEU A CA 1
ATOM 1501 C C . LEU A 1 195 ? -6.145 4.814 11.186 1.00 94.62 195 LEU A C 1
ATOM 1503 O O . LEU A 1 195 ? -6.169 5.619 12.113 1.00 94.62 195 LEU A O 1
ATOM 1507 N N . GLN A 1 196 ? -6.595 5.120 9.973 1.00 92.44 196 GLN A N 1
ATOM 1508 C CA . GLN A 1 196 ? -7.448 6.287 9.732 1.00 92.44 196 GLN A CA 1
ATOM 1509 C C . GLN A 1 196 ? -8.893 5.834 9.668 1.00 92.44 196 GLN A C 1
ATOM 1511 O O . GLN A 1 196 ? -9.210 4.882 8.959 1.00 92.44 196 GLN A O 1
ATOM 1516 N N . LEU A 1 197 ? -9.735 6.520 10.418 1.00 91.38 197 LEU A N 1
ATOM 1517 C CA . LEU A 1 197 ? -11.114 6.180 10.705 1.00 91.38 197 LEU A CA 1
ATOM 1518 C C . LEU A 1 197 ? -11.987 7.412 10.453 1.00 91.38 197 LEU A C 1
ATOM 1520 O O . LEU A 1 197 ? -11.500 8.544 10.489 1.00 91.38 197 LEU A O 1
ATOM 1524 N N . TRP A 1 198 ? -13.274 7.199 10.223 1.00 90.81 198 TRP A N 1
ATOM 1525 C CA . TRP A 1 198 ? -14.277 8.260 10.191 1.00 90.81 198 TRP A CA 1
ATOM 1526 C C . TRP A 1 198 ? -15.538 7.793 10.913 1.00 90.81 198 TRP A C 1
ATOM 1528 O O . TRP A 1 198 ? -16.069 6.744 10.555 1.00 90.81 198 TRP A O 1
ATOM 1538 N N . GLY A 1 199 ? -15.991 8.542 11.921 1.00 90.38 199 GLY A N 1
ATOM 1539 C CA . GLY A 1 199 ? -17.280 8.324 12.576 1.00 90.38 199 GLY A CA 1
ATOM 1540 C C . GLY A 1 199 ? -18.423 8.826 11.695 1.00 90.38 199 GLY A C 1
ATOM 1541 O O . GLY A 1 199 ? -18.437 9.987 11.297 1.00 90.38 199 GLY A O 1
ATOM 1542 N N . VAL A 1 200 ? -19.377 7.952 11.366 1.00 86.19 200 VAL A N 1
ATOM 1543 C CA . VAL A 1 200 ? -20.574 8.295 10.563 1.00 86.19 200 VAL A CA 1
ATOM 1544 C C . VAL A 1 200 ? -21.692 8.921 11.414 1.00 86.19 200 VAL A C 1
ATOM 1546 O O . VAL A 1 200 ? -22.628 9.513 10.879 1.00 86.19 200 VAL A O 1
ATOM 1549 N N . THR A 1 201 ? -21.636 8.767 12.736 1.00 85.88 201 THR A N 1
ATOM 1550 C CA . THR A 1 201 ? -22.711 9.113 13.678 1.00 85.88 201 THR A CA 1
ATOM 1551 C C . THR A 1 201 ? -22.163 9.931 14.847 1.00 85.88 201 THR A C 1
ATOM 1553 O O . THR A 1 201 ? -20.956 10.044 15.000 1.00 85.88 201 THR A O 1
ATOM 1556 N N . GLN A 1 202 ? -23.044 10.564 15.627 1.00 88.00 202 GLN A N 1
ATOM 1557 C CA . GLN A 1 202 ? -22.664 11.238 16.871 1.00 88.00 202 GLN A CA 1
ATOM 1558 C C . GLN A 1 202 ? -23.795 11.187 17.902 1.00 88.00 202 GLN A C 1
ATOM 1560 O O . GLN A 1 202 ? -24.932 11.555 17.588 1.00 88.00 202 GLN A O 1
ATOM 1565 N N . ASN A 1 203 ? -23.471 10.832 19.144 1.00 87.19 203 ASN A N 1
ATOM 1566 C CA . ASN A 1 203 ? -24.296 10.947 20.335 1.00 87.19 203 ASN A CA 1
ATOM 1567 C C . ASN A 1 203 ? -23.773 12.078 21.220 1.00 87.19 203 ASN A C 1
ATOM 1569 O O . ASN A 1 203 ? -22.862 11.903 22.013 1.00 87.19 203 ASN A O 1
ATOM 1573 N N . VAL A 1 204 ? -24.405 13.247 21.150 1.00 87.00 204 VAL A N 1
ATOM 1574 C CA . VAL A 1 204 ? -23.968 14.431 21.914 1.00 87.00 204 VAL A CA 1
ATOM 1575 C C . VAL A 1 204 ? -24.033 14.270 23.442 1.00 87.00 204 VAL A C 1
ATOM 1577 O O . VAL A 1 204 ? -23.518 15.125 24.161 1.00 87.00 204 VAL A O 1
ATOM 1580 N N . GLU A 1 205 ? -24.698 13.228 23.950 1.00 90.44 205 GLU A N 1
ATOM 1581 C CA . GLU A 1 205 ? -24.815 12.944 25.385 1.00 90.44 205 GLU A CA 1
ATOM 1582 C C . GLU A 1 205 ? -23.770 11.939 25.892 1.00 90.44 205 GLU A C 1
ATOM 1584 O O . GLU A 1 205 ? -23.627 11.778 27.107 1.00 90.44 205 GLU A O 1
ATOM 1589 N N . VAL A 1 206 ? -23.037 11.275 24.994 1.00 84.94 206 VAL A N 1
ATOM 1590 C CA . VAL A 1 206 ? -22.022 10.279 25.341 1.00 84.94 206 VAL A CA 1
ATOM 1591 C C . VAL A 1 206 ? -20.684 10.725 24.780 1.00 84.94 206 VAL A C 1
ATOM 1593 O O . VAL A 1 206 ? -20.568 10.948 23.589 1.00 84.94 206 VAL A O 1
ATOM 1596 N N . ALA A 1 207 ? -19.682 10.844 25.648 1.00 86.69 207 ALA A N 1
ATOM 1597 C CA . ALA A 1 207 ? -18.311 11.037 25.200 1.00 86.69 207 ALA A CA 1
ATOM 1598 C C . ALA A 1 207 ? -17.723 9.706 24.723 1.00 86.69 207 ALA A C 1
ATOM 1600 O O . ALA A 1 207 ? -17.937 8.686 25.385 1.00 86.69 207 ALA A O 1
ATOM 1601 N N . ASP A 1 208 ? -16.922 9.761 23.661 1.00 88.81 208 ASP A N 1
ATOM 1602 C CA . ASP A 1 208 ? -16.285 8.592 23.049 1.00 88.81 208 ASP A CA 1
ATOM 1603 C C . ASP A 1 208 ? -17.333 7.541 22.640 1.00 88.81 208 ASP A C 1
ATOM 1605 O O . ASP A 1 208 ? -17.297 6.384 23.062 1.00 88.81 208 ASP A O 1
ATOM 1609 N N . ASP A 1 209 ? -18.310 7.988 21.852 1.00 86.12 209 ASP A N 1
ATOM 1610 C CA . ASP A 1 209 ? -19.462 7.215 21.382 1.00 86.12 209 ASP A CA 1
ATOM 1611 C C . ASP A 1 209 ? -19.148 6.177 20.290 1.00 86.12 209 ASP A C 1
ATOM 1613 O O . ASP A 1 209 ? -20.051 5.451 19.858 1.00 86.12 209 ASP A O 1
ATOM 1617 N N . HIS A 1 210 ? -17.878 6.084 19.890 1.00 90.31 210 HIS A N 1
ATOM 1618 C CA . HIS A 1 210 ? -17.339 5.051 19.019 1.00 90.31 210 HIS A CA 1
ATOM 1619 C C . HIS A 1 210 ? -16.214 4.281 19.698 1.00 90.31 210 HIS A C 1
ATOM 1621 O O . HIS A 1 210 ? -15.241 4.880 20.176 1.00 90.31 210 HIS A O 1
ATOM 1627 N N . ASP A 1 211 ? -16.274 2.949 19.646 1.00 91.25 211 ASP A N 1
ATOM 1628 C CA . ASP A 1 211 ? -15.139 2.119 20.019 1.00 91.25 211 ASP A CA 1
ATOM 1629 C C . ASP A 1 211 ? -15.046 0.775 19.280 1.00 91.25 211 ASP A C 1
ATOM 1631 O O . ASP A 1 211 ? -15.943 0.339 18.565 1.00 91.25 211 ASP A O 1
ATOM 1635 N N . PHE A 1 212 ? -13.865 0.161 19.364 1.00 93.19 212 PHE A N 1
ATOM 1636 C CA . PHE A 1 212 ? -13.644 -1.242 19.016 1.00 93.19 212 PHE A CA 1
ATOM 1637 C C . PHE A 1 212 ? -12.341 -1.744 19.641 1.00 93.19 212 PHE A C 1
ATOM 1639 O O . PHE A 1 212 ? -11.382 -0.987 19.845 1.00 93.19 212 PHE A O 1
ATOM 1646 N N . ASP A 1 213 ? -12.261 -3.048 19.883 1.00 95.19 213 ASP A N 1
ATOM 1647 C CA . ASP A 1 213 ? -11.026 -3.702 20.295 1.00 95.19 213 ASP A CA 1
ATOM 1648 C C . ASP A 1 213 ? -10.132 -3.996 19.085 1.00 95.19 213 ASP A C 1
ATOM 1650 O O . ASP A 1 213 ? -10.539 -4.617 18.100 1.00 95.19 213 ASP A O 1
ATOM 1654 N N . LEU A 1 214 ? -8.873 -3.562 19.175 1.00 96.38 214 LEU A N 1
ATOM 1655 C CA . LEU A 1 214 ? -7.826 -3.884 18.215 1.00 96.38 214 LEU A CA 1
ATOM 1656 C C . LEU A 1 214 ? -7.104 -5.150 18.673 1.00 96.38 214 LEU A C 1
ATOM 1658 O O . LEU A 1 214 ? -6.379 -5.152 19.673 1.00 96.38 214 LEU A O 1
ATOM 1662 N N . ILE A 1 215 ? -7.261 -6.221 17.904 1.00 97.50 215 ILE A N 1
ATOM 1663 C CA . ILE A 1 215 ? -6.682 -7.532 18.186 1.00 97.50 215 ILE A CA 1
ATOM 1664 C C . ILE A 1 215 ? -5.704 -7.883 17.064 1.00 97.50 215 ILE A C 1
ATOM 1666 O O . ILE A 1 215 ? -6.019 -7.746 15.887 1.00 97.50 215 ILE A O 1
ATOM 1670 N N . VAL A 1 216 ? -4.507 -8.364 17.399 1.00 97.69 216 VAL A N 1
ATOM 1671 C CA . VAL A 1 216 ? -3.516 -8.812 16.408 1.00 97.69 216 VAL A CA 1
ATOM 1672 C C . VAL A 1 216 ? -3.091 -10.231 16.738 1.00 97.69 216 VAL A C 1
ATOM 1674 O O . VAL A 1 216 ? -2.661 -10.515 17.852 1.00 97.69 216 VAL A O 1
ATOM 1677 N N . ASN A 1 217 ? -3.238 -11.146 15.779 1.00 96.94 217 ASN A N 1
ATOM 1678 C CA . ASN A 1 217 ? -2.949 -12.574 15.951 1.00 96.94 217 ASN A CA 1
ATOM 1679 C C . ASN A 1 217 ? -3.630 -13.202 17.189 1.00 96.94 217 ASN A C 1
ATOM 1681 O O . ASN A 1 217 ? -3.074 -14.096 17.825 1.00 96.94 217 ASN A O 1
ATOM 1685 N N . GLY A 1 218 ? -4.836 -12.734 17.528 1.00 95.50 218 GLY A N 1
ATOM 1686 C CA . GLY A 1 218 ? -5.609 -13.191 18.689 1.00 95.50 218 GLY A CA 1
ATOM 1687 C C . GLY A 1 218 ? -5.233 -12.534 20.022 1.00 95.50 218 GLY A C 1
ATOM 1688 O O . GLY A 1 218 ? -5.859 -12.838 21.033 1.00 95.50 218 GLY A O 1
ATOM 1689 N N . GLN A 1 219 ? -4.252 -11.629 20.044 1.00 96.12 219 GLN A N 1
ATOM 1690 C CA . GLN A 1 219 ? -3.893 -10.840 21.220 1.00 96.12 219 GLN A CA 1
ATOM 1691 C C . GLN A 1 219 ? -4.560 -9.464 21.162 1.00 96.12 219 GLN A C 1
ATOM 1693 O O . GLN A 1 219 ? -4.306 -8.698 20.234 1.00 96.12 219 GLN A O 1
ATOM 1698 N N . THR A 1 220 ? -5.366 -9.119 22.168 1.00 95.75 220 THR A N 1
ATOM 1699 C CA . THR A 1 220 ? -5.870 -7.750 22.342 1.00 95.75 220 THR A CA 1
ATOM 1700 C C . THR A 1 220 ? -4.716 -6.795 22.617 1.00 95.75 220 THR A C 1
ATOM 1702 O O . THR A 1 220 ? -3.930 -7.005 23.543 1.00 95.75 220 THR A O 1
ATOM 1705 N N . ILE A 1 221 ? -4.611 -5.753 21.797 1.00 96.62 221 ILE A N 1
ATOM 1706 C CA . ILE A 1 221 ? -3.562 -4.739 21.889 1.00 96.62 221 ILE A CA 1
ATOM 1707 C C . ILE A 1 221 ? -4.063 -3.528 22.670 1.00 96.62 221 ILE A C 1
ATOM 1709 O O . ILE A 1 221 ? -3.405 -3.082 23.606 1.00 96.62 221 ILE A O 1
ATOM 1713 N N . THR A 1 222 ? -5.222 -3.000 22.280 1.00 95.31 222 THR A N 1
ATOM 1714 C CA . THR A 1 222 ? -5.876 -1.849 22.911 1.00 95.31 222 THR A CA 1
ATOM 1715 C C . THR A 1 222 ? -7.339 -1.792 22.483 1.00 95.31 222 THR A C 1
ATOM 1717 O O . THR A 1 222 ? -7.712 -2.424 21.497 1.00 95.31 222 THR A O 1
ATOM 1720 N N . THR A 1 223 ? -8.134 -0.976 23.164 1.00 94.00 223 THR A N 1
ATOM 1721 C CA . THR A 1 223 ? -9.406 -0.481 22.631 1.00 94.00 223 THR A CA 1
ATOM 1722 C C . THR A 1 223 ? -9.172 0.893 22.011 1.00 94.00 223 THR A C 1
ATOM 1724 O O . THR A 1 223 ? -8.508 1.738 22.620 1.00 94.00 223 THR A O 1
ATOM 1727 N N . VAL A 1 224 ? -9.671 1.112 20.798 1.00 93.75 224 VAL A N 1
ATOM 1728 C CA . VAL A 1 224 ? -9.652 2.413 20.120 1.00 93.75 224 VAL A CA 1
ATOM 1729 C C . VAL A 1 224 ? -10.969 3.115 20.419 1.00 93.75 224 VAL A C 1
ATOM 1731 O O . VAL A 1 224 ? -12.009 2.478 20.312 1.00 93.75 224 VAL A O 1
ATOM 1734 N N . ARG A 1 225 ? -10.916 4.394 20.807 1.00 92.69 225 ARG A N 1
ATOM 1735 C CA . ARG A 1 225 ? -12.088 5.209 21.152 1.00 92.69 225 ARG A CA 1
ATOM 1736 C C . ARG A 1 225 ? -11.979 6.605 20.556 1.00 92.69 225 ARG A C 1
ATOM 1738 O O . ARG A 1 225 ? -10.872 7.151 20.542 1.00 92.69 225 ARG A O 1
ATOM 1745 N N . TRP A 1 226 ? -13.084 7.156 20.069 1.00 92.44 226 TRP A N 1
ATOM 1746 C CA . TRP A 1 226 ? -13.190 8.563 19.673 1.00 92.44 226 TRP A CA 1
ATOM 1747 C C . TRP A 1 226 ? -14.647 9.023 19.695 1.00 92.44 226 TRP A C 1
ATOM 1749 O O . TRP A 1 226 ? -15.557 8.205 19.787 1.00 92.44 226 TRP A O 1
ATOM 1759 N N . ASP A 1 227 ? -14.840 10.337 19.601 1.00 90.88 227 ASP A N 1
ATOM 1760 C CA . ASP A 1 227 ? -16.144 10.986 19.693 1.00 90.88 227 ASP A CA 1
ATOM 1761 C C . ASP A 1 227 ? -16.573 11.606 18.358 1.00 90.88 227 ASP A C 1
ATOM 1763 O O . ASP A 1 227 ? -15.817 12.363 17.734 1.00 90.88 227 ASP A O 1
ATOM 1767 N N . GLY A 1 228 ? -17.814 11.327 17.972 1.00 88.81 228 GLY A N 1
ATOM 1768 C CA . GLY A 1 228 ? -18.595 12.070 16.997 1.00 88.81 228 GLY A CA 1
ATOM 1769 C C . GLY A 1 228 ? -18.321 11.810 15.516 1.00 88.81 228 GLY A C 1
ATOM 1770 O O . GLY A 1 228 ? -17.476 11.010 15.104 1.00 88.81 228 GLY A O 1
ATOM 1771 N N . GLU A 1 229 ? -19.057 12.567 14.692 1.00 88.88 229 GLU A N 1
ATOM 1772 C CA . GLU A 1 229 ? -19.086 12.444 13.230 1.00 88.88 229 GLU A CA 1
ATOM 1773 C C . GLU A 1 229 ? -17.840 13.103 12.605 1.00 88.88 229 GLU A C 1
ATOM 1775 O O . GLU A 1 229 ? -17.914 14.156 11.968 1.00 88.88 229 GLU A O 1
ATOM 1780 N N . THR A 1 230 ? -16.658 12.532 12.851 1.00 88.31 230 THR A N 1
ATOM 1781 C CA . THR A 1 230 ? -15.369 13.145 12.499 1.00 88.31 230 THR A CA 1
ATOM 1782 C C . THR A 1 230 ? -14.318 12.137 12.046 1.00 88.31 230 THR A C 1
ATOM 1784 O O . THR A 1 230 ? -14.418 10.934 12.292 1.00 88.31 230 THR A O 1
ATOM 1787 N N . HIS A 1 231 ? -13.290 12.631 11.353 1.00 89.44 231 HIS A N 1
ATOM 1788 C CA . HIS A 1 231 ? -12.115 11.835 11.022 1.00 89.44 231 HIS A CA 1
ATOM 1789 C C . HIS A 1 231 ? -11.241 11.658 12.257 1.00 89.44 231 HIS A C 1
ATOM 1791 O O . HIS A 1 231 ? -10.949 12.605 12.985 1.00 89.44 231 HIS A O 1
ATOM 1797 N N . PHE A 1 232 ? -10.758 10.440 12.451 1.00 90.75 232 PHE A N 1
ATOM 1798 C CA . PHE A 1 232 ? -9.920 10.081 13.577 1.00 90.75 232 PHE A CA 1
ATOM 1799 C C . PHE A 1 232 ? -8.724 9.260 13.102 1.00 90.75 232 PHE A C 1
ATOM 1801 O O . PHE A 1 232 ? -8.830 8.433 12.200 1.00 90.75 232 PHE A O 1
ATOM 1808 N N . THR A 1 233 ? -7.550 9.498 13.684 1.00 94.06 233 THR A N 1
ATOM 1809 C CA . THR A 1 233 ? -6.358 8.685 13.418 1.00 94.06 233 THR A CA 1
ATOM 1810 C C . THR A 1 233 ? -5.906 8.043 14.714 1.00 94.06 233 THR A C 1
ATOM 1812 O O . THR A 1 233 ? -5.536 8.740 15.654 1.00 94.06 233 THR A O 1
ATOM 1815 N N . SER A 1 234 ? -5.896 6.714 14.735 1.00 94.75 234 SER A N 1
ATOM 1816 C CA . SER A 1 234 ? -5.297 5.932 15.810 1.00 94.75 234 SER A CA 1
ATOM 1817 C C . SER A 1 234 ? -3.893 5.501 15.405 1.00 94.75 234 SER A C 1
ATOM 1819 O O . SER A 1 234 ? -3.692 4.957 14.318 1.00 94.75 234 SER A O 1
ATOM 1821 N N . GLU A 1 235 ? -2.920 5.722 16.282 1.00 97.38 235 GLU A N 1
ATOM 1822 C CA . GLU A 1 235 ? -1.573 5.170 16.165 1.00 97.38 235 GLU A CA 1
ATOM 1823 C C . GLU A 1 235 ? -1.298 4.271 17.364 1.00 97.38 235 GLU A C 1
ATOM 1825 O O . GLU A 1 235 ? -1.312 4.715 18.510 1.00 97.38 235 GLU A O 1
ATOM 1830 N N . THR A 1 236 ? -1.053 2.991 17.102 1.00 97.12 236 THR A N 1
ATOM 1831 C CA . THR A 1 236 ? -0.806 1.983 18.132 1.00 97.12 236 THR A CA 1
ATOM 1832 C C . THR A 1 236 ? 0.543 1.321 17.901 1.00 97.12 236 THR A C 1
ATOM 1834 O O . THR A 1 236 ? 0.806 0.749 16.842 1.00 97.12 236 THR A O 1
ATOM 1837 N N . THR A 1 237 ? 1.408 1.355 18.911 1.00 96.88 237 THR A N 1
ATOM 1838 C CA . THR A 1 237 ? 2.661 0.596 18.892 1.00 96.88 237 THR A CA 1
ATOM 1839 C C . THR A 1 237 ? 2.360 -0.887 19.080 1.00 96.88 237 THR A C 1
ATOM 1841 O O . THR A 1 237 ? 1.740 -1.267 20.070 1.00 96.88 237 THR A O 1
ATOM 1844 N N . LEU A 1 238 ? 2.837 -1.731 18.165 1.00 96.50 238 LEU A N 1
ATOM 1845 C CA . LEU A 1 238 ? 2.812 -3.185 18.307 1.00 96.50 238 LEU A CA 1
ATOM 1846 C C . LEU A 1 238 ? 4.159 -3.643 18.886 1.00 96.50 238 LEU A C 1
ATOM 1848 O O . LEU A 1 238 ? 5.191 -3.477 18.225 1.00 96.50 238 LEU A O 1
ATOM 1852 N N . PRO A 1 239 ? 4.189 -4.196 20.111 1.00 93.88 239 PRO A N 1
ATOM 1853 C CA . PRO A 1 239 ? 5.416 -4.713 20.700 1.00 93.88 239 PRO A CA 1
ATOM 1854 C C . PRO A 1 239 ? 6.040 -5.859 19.896 1.00 93.88 239 PRO A C 1
ATOM 1856 O O . PRO A 1 239 ? 5.375 -6.551 19.119 1.00 93.88 239 PRO A O 1
ATOM 1859 N N . ALA A 1 240 ? 7.323 -6.102 20.158 1.00 93.81 240 ALA A N 1
ATOM 1860 C CA . ALA A 1 240 ? 8.025 -7.280 19.670 1.00 93.81 240 ALA A CA 1
ATOM 1861 C C . ALA A 1 240 ? 7.266 -8.572 20.018 1.00 93.81 240 ALA A C 1
ATOM 1863 O O . ALA A 1 240 ? 6.796 -8.745 21.142 1.00 93.81 240 ALA A O 1
ATOM 1864 N N . GLY A 1 241 ? 7.165 -9.483 19.049 1.00 93.06 241 GLY A N 1
ATOM 1865 C CA . GLY A 1 241 ? 6.495 -10.778 19.209 1.00 93.06 241 GLY A CA 1
ATOM 1866 C C . GLY A 1 241 ? 4.992 -10.783 18.913 1.00 93.06 241 GLY A C 1
ATOM 1867 O O . GLY A 1 241 ? 4.424 -11.865 18.798 1.00 93.06 241 GLY A O 1
ATOM 1868 N N . VAL A 1 242 ? 4.354 -9.618 18.729 1.00 95.75 242 VAL A N 1
ATOM 1869 C CA . VAL A 1 242 ? 2.947 -9.546 18.286 1.00 95.75 242 VAL A CA 1
ATOM 1870 C C . VAL A 1 242 ? 2.807 -9.987 16.829 1.00 95.75 242 VAL A C 1
ATOM 1872 O O . VAL A 1 242 ? 1.901 -10.747 16.484 1.00 95.75 242 VAL A O 1
ATOM 1875 N N . LEU A 1 243 ? 3.713 -9.521 15.969 1.00 95.56 243 LEU A N 1
ATOM 1876 C CA . LEU A 1 243 ? 3.779 -9.907 14.563 1.00 95.56 243 LEU A CA 1
ATOM 1877 C C . LEU A 1 243 ? 4.753 -11.066 14.353 1.00 95.56 243 LEU A C 1
ATOM 1879 O O . LEU A 1 243 ? 5.715 -11.245 15.100 1.00 95.56 243 LEU A O 1
ATOM 1883 N N . LYS A 1 244 ? 4.520 -11.827 13.286 1.00 94.12 244 LYS A N 1
ATOM 1884 C CA . LYS A 1 244 ? 5.360 -12.948 12.860 1.00 94.12 244 LYS A CA 1
ATOM 1885 C C . LYS A 1 244 ? 5.639 -12.897 11.363 1.00 94.12 244 LYS A C 1
ATOM 1887 O O . LYS A 1 244 ? 4.840 -12.372 10.590 1.00 94.12 244 LYS A O 1
ATOM 1892 N N . THR A 1 245 ? 6.750 -13.497 10.949 1.00 93.75 245 THR A N 1
ATOM 1893 C CA . THR A 1 245 ? 6.967 -13.849 9.541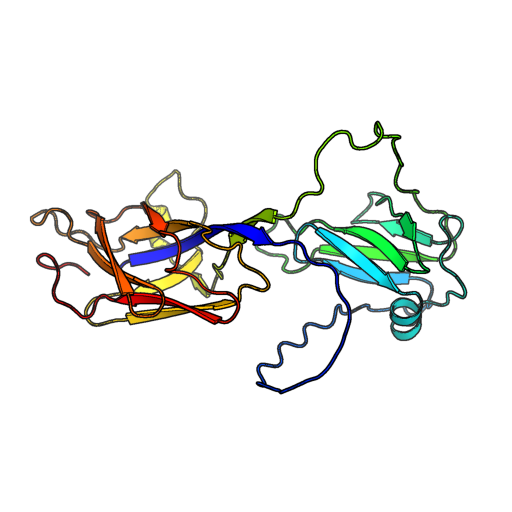 1.00 93.75 245 THR A CA 1
ATOM 1894 C C . THR A 1 245 ? 5.838 -14.771 9.062 1.00 93.75 245 THR A C 1
ATOM 1896 O O . THR A 1 245 ? 5.428 -15.691 9.773 1.00 93.75 245 THR A O 1
ATOM 1899 N N . GLY A 1 246 ? 5.332 -14.523 7.858 1.00 94.31 246 GLY A N 1
ATOM 1900 C CA . GLY A 1 246 ? 4.174 -15.180 7.266 1.00 94.31 246 GLY A CA 1
ATOM 1901 C C . GLY A 1 246 ? 2.866 -14.435 7.531 1.00 94.31 246 GLY A C 1
ATOM 1902 O O . GLY A 1 246 ? 2.828 -13.207 7.613 1.00 94.31 246 GLY A O 1
ATOM 1903 N N . ASN A 1 247 ? 1.771 -15.190 7.622 1.00 95.69 247 ASN A N 1
ATOM 1904 C CA . ASN A 1 247 ? 0.428 -14.632 7.766 1.00 95.69 247 ASN A CA 1
ATOM 1905 C C . ASN A 1 247 ? 0.201 -14.068 9.168 1.00 95.69 247 ASN A C 1
ATOM 1907 O O . ASN A 1 247 ? 0.413 -14.761 10.164 1.00 95.69 247 ASN A O 1
ATOM 1911 N N . ASN A 1 248 ? -0.317 -12.850 9.227 1.00 96.44 248 ASN A N 1
ATOM 1912 C CA . ASN A 1 248 ? -0.845 -12.219 10.422 1.00 96.44 248 ASN A CA 1
ATOM 1913 C C . ASN A 1 248 ? -2.287 -11.788 10.162 1.00 96.44 248 ASN A C 1
ATOM 1915 O O . ASN A 1 248 ? -2.672 -11.530 9.019 1.00 96.44 248 ASN A O 1
ATOM 1919 N N . THR A 1 249 ? -3.057 -11.676 11.235 1.00 97.94 249 THR A N 1
ATOM 1920 C CA . THR A 1 249 ? -4.425 -11.161 11.188 1.00 97.94 249 THR A CA 1
ATOM 1921 C C . THR A 1 249 ? -4.529 -9.973 12.126 1.00 97.94 249 THR A C 1
ATOM 1923 O O . THR A 1 249 ? -4.170 -10.083 13.299 1.00 97.94 249 THR A O 1
ATOM 1926 N N . ILE A 1 250 ? -5.000 -8.848 11.598 1.00 97.44 250 ILE A N 1
ATOM 1927 C CA . ILE A 1 250 ? -5.432 -7.692 12.376 1.00 97.44 250 ILE A CA 1
ATOM 1928 C C . ILE A 1 250 ? -6.948 -7.729 12.392 1.00 97.44 250 ILE A C 1
ATOM 1930 O O . ILE A 1 250 ? -7.584 -7.796 11.350 1.00 97.44 250 ILE A O 1
ATOM 1934 N N . THR A 1 251 ? -7.515 -7.674 13.575 1.00 97.12 251 THR A N 1
ATOM 1935 C CA . THR A 1 251 ? -8.936 -7.806 13.816 1.00 97.12 251 THR A CA 1
ATOM 1936 C C . THR A 1 251 ? -9.418 -6.526 14.480 1.00 97.12 251 THR A C 1
ATOM 1938 O O . THR A 1 251 ? -8.861 -6.114 15.500 1.00 97.12 251 THR A O 1
ATOM 1941 N N . LEU A 1 252 ? -10.454 -5.922 13.907 1.00 95.56 252 LEU A N 1
ATOM 1942 C CA . LEU A 1 252 ? -11.245 -4.886 14.560 1.00 95.56 252 LEU A CA 1
ATOM 1943 C C . LEU A 1 252 ? -12.521 -5.546 15.068 1.00 95.56 252 LEU A C 1
ATOM 1945 O O . LEU A 1 252 ? -13.286 -6.093 14.272 1.00 95.56 252 LEU A O 1
ATOM 1949 N N . ASP A 1 253 ? -12.715 -5.553 16.380 1.00 95.19 253 ASP A N 1
ATOM 1950 C CA . ASP A 1 253 ? -13.813 -6.263 17.028 1.00 95.19 253 ASP A CA 1
ATOM 1951 C C . ASP A 1 253 ? -14.717 -5.273 17.765 1.00 95.19 253 ASP A C 1
ATOM 1953 O O . ASP A 1 253 ? -14.319 -4.687 18.769 1.00 95.19 253 ASP A O 1
ATOM 1957 N N . ASN A 1 254 ? -15.928 -5.082 17.243 1.00 91.62 254 ASN A N 1
ATOM 1958 C CA . ASN A 1 254 ? -16.980 -4.273 17.853 1.00 91.62 254 ASN A CA 1
ATOM 1959 C C . ASN A 1 254 ? -18.154 -5.165 18.309 1.00 91.62 254 ASN A C 1
ATOM 1961 O O . ASN A 1 254 ? -19.327 -4.792 18.249 1.00 91.62 254 ASN A O 1
ATOM 1965 N N . GLN A 1 255 ? -17.867 -6.421 18.681 1.00 86.56 255 GLN A N 1
ATOM 1966 C CA . GLN A 1 255 ? -18.879 -7.346 19.199 1.00 86.56 255 GLN A CA 1
ATOM 1967 C C . GLN A 1 255 ? -19.083 -7.217 20.707 1.00 86.56 255 GLN A C 1
ATOM 1969 O O . GLN A 1 255 ? -20.170 -7.505 21.215 1.00 86.56 255 GLN A O 1
ATOM 1974 N N . VAL A 1 256 ? -18.039 -6.803 21.423 1.00 69.38 256 VAL A N 1
ATOM 1975 C CA . VAL A 1 256 ? -18.096 -6.574 22.865 1.00 69.38 256 VAL A CA 1
ATOM 1976 C C . VAL A 1 256 ? -18.690 -5.194 23.116 1.00 69.38 256 VAL A C 1
ATOM 1978 O O . VAL A 1 256 ? -18.317 -4.228 22.467 1.00 69.38 256 VAL A O 1
ATOM 1981 N N . GLU A 1 257 ? -19.628 -5.118 24.056 1.00 56.53 257 GLU A N 1
ATOM 1982 C CA . GLU A 1 257 ? -20.300 -3.876 24.433 1.00 56.53 257 GLU A CA 1
ATOM 1983 C C . GLU A 1 257 ? -19.294 -2.881 25.042 1.00 56.53 257 GLU A C 1
ATOM 1985 O O . GLU A 1 257 ? -18.850 -3.042 26.184 1.00 56.53 257 GLU A O 1
ATOM 1990 N N . GLY A 1 258 ? -18.899 -1.889 24.244 1.00 60.88 258 GLY A N 1
ATOM 1991 C CA . GLY A 1 258 ? -18.190 -0.686 24.663 1.00 60.88 258 GLY A CA 1
ATOM 1992 C C . GLY A 1 258 ? -19.127 0.423 25.153 1.00 60.88 258 GLY A C 1
ATOM 1993 O O . GLY A 1 258 ? -20.278 0.156 25.498 1.00 60.88 258 GLY A O 1
ATOM 1994 N N . ALA A 1 259 ? -18.629 1.660 25.268 1.00 44.38 259 ALA A N 1
ATOM 1995 C CA . ALA A 1 259 ? -19.385 2.788 25.833 1.00 44.38 259 ALA A CA 1
ATOM 1996 C C . ALA A 1 259 ? -20.747 3.014 25.128 1.00 44.38 259 ALA A C 1
ATOM 1998 O O . ALA A 1 259 ? -20.934 2.710 23.957 1.00 44.38 259 ALA A O 1
ATOM 1999 N N . SER A 1 260 ? -21.736 3.518 25.873 1.00 50.34 260 SER A N 1
ATOM 2000 C CA . SER A 1 260 ? -23.145 3.630 25.463 1.00 50.34 260 SER A CA 1
ATOM 2001 C C . SER A 1 260 ? -23.377 4.344 24.113 1.00 50.34 260 SER A C 1
ATOM 2003 O O . SER A 1 260 ? -22.878 5.426 23.859 1.00 50.34 260 SER A O 1
ATOM 2005 N N . PHE A 1 261 ? -24.222 3.742 23.285 1.00 53.03 261 PHE A N 1
ATOM 2006 C CA . PHE A 1 261 ? -24.149 3.693 21.820 1.00 53.03 261 PHE A CA 1
ATOM 2007 C C . PHE A 1 261 ? -24.494 4.944 20.987 1.00 53.03 261 PHE A C 1
ATOM 2009 O O . PHE A 1 261 ? -25.539 5.559 21.217 1.00 53.03 261 PHE A O 1
ATOM 2016 N N . LEU A 1 262 ? -23.735 5.157 19.896 1.00 50.91 262 LEU A N 1
ATOM 2017 C CA . LEU A 1 262 ? -24.231 5.360 18.518 1.00 50.91 262 LEU A CA 1
ATOM 2018 C C . LEU A 1 262 ? -23.210 4.831 17.488 1.00 50.91 262 LEU A C 1
ATOM 2020 O O . LEU A 1 262 ? -22.686 5.577 16.664 1.00 50.91 262 LEU A O 1
ATOM 2024 N N . ASP A 1 263 ? -22.963 3.524 17.491 1.00 54.41 263 ASP A N 1
ATOM 2025 C CA . ASP A 1 263 ? -22.260 2.854 16.389 1.00 54.41 263 ASP A CA 1
ATOM 2026 C C . ASP A 1 263 ? -23.198 2.344 15.303 1.00 54.41 263 ASP A C 1
ATOM 2028 O O . ASP A 1 263 ? -24.284 1.813 15.625 1.00 54.41 263 ASP A O 1
#

Mean predicted aligned error: 12.48 Å

Secondary structure (DSSP, 8-state):
-EEEEEEEEEEEEE----------------------EE-TTSSEEEEEE-SSEEEEEEHHHHHHTT---SS--TTTEEEEETTEE--EEEETTEEEEEE---SSTT-SSEEEEEEESS--PBPPP-------SPPPSEEEEEEE-----EE-GGGGGSTT----EESEE--TTEEEEEEEEES-B-TT--EEEEEEEEES---TTSSS-EEEEEEETTEEEEEEEE-SSSEEEEEEEE-TTSS-SEEEEEEEEE-S--SSS--

Sequence (263 aa):
MPMIKRLTLSLLLIGWLSMTSFLLTSCRQQKEDDVIIGDVANNAVKILVNTDGFYHVSLADLQNAGLAVESLSTDNLQLNVADTAVPYAIKENQLIFYGQAPSSRYIADQPYILRTGTAGAAMAETAVSPAANPTLTAVPQHLHLEENLLYNAQAHRDDQVTDLWFWHEIGQQQKVDLSLNLVALESNASATLRLQLWGVTQNVEVADDHDFDLIVNGQTITTVRWDGETHFTSETTLPAGVLKTGNNTITLDNQVEGASFLD

Solvent-accessible surface area (backbone atoms only — not comparable to full-atom values): 15121 Å² total; per-residue (Å²): 44,40,33,36,52,37,40,38,37,43,34,40,30,39,63,76,94,77,90,81,89,84,89,84,90,78,92,77,85,77,79,75,63,77,63,47,47,43,44,98,82,21,42,28,32,34,43,62,23,62,52,71,43,82,46,78,46,42,60,65,58,43,44,76,23,44,29,80,69,92,68,93,47,53,72,36,34,25,36,24,47,81,94,43,80,44,46,31,41,79,55,97,72,22,44,35,33,76,40,57,36,48,92,45,97,88,42,77,54,30,61,31,42,41,31,55,86,36,58,34,48,68,48,84,84,75,92,70,78,80,81,87,63,78,82,72,57,56,46,80,44,74,46,76,70,60,49,82,72,40,79,42,79,75,62,55,80,43,93,86,51,87,74,47,51,19,44,49,76,48,38,66,71,30,71,49,81,45,80,48,75,36,91,41,59,36,96,67,40,46,34,41,42,34,40,29,36,30,33,72,33,65,38,97,90,38,82,41,17,34,64,33,37,38,25,39,68,86,42,78,75,49,72,50,71,45,61,38,67,40,78,45,76,49,78,43,77,40,58,53,72,60,70,56,62,37,79,40,41,42,31,44,37,24,61,66,90,66,66,71,77,42,70

pLDDT: mean 81.09, std 20.78, range [26.81, 98.06]

Nearest PDB structures (foldseek):
  7ay3-assembly1_A  TM=7.536E-01  e=1.020E-02  uncultured bacterium
  1ux7-assembly1_A  TM=6.017E-01  e=1.075E-02  Paenibacillus polymyxa
  3but-assembly1_A-2  TM=3.296E-01  e=5.711E-01  Archaeoglobus fulgidus DSM 4304
  6qe7-assembly2_B  TM=1.227E-01  e=1.127E+00  Acetivibrio thermocellus

Radius of gyration: 23.45 Å; Cα contacts (8 Å, |Δi|>4): 574; chains: 1; bounding box: 58×47×62 Å

Foldseek 3Di:
DKFWAWKKKKWKFFDDDDDDDDDDDDDPDPPPPQLFAADPVLFKTKGWDQAWDKDKAAPVNSVVNSRPDDADDLAFKFKDQPPHTWAWAQDPRITIGTDHHDPDPVDRTRIIMIGTRHGGHHDDDDDDDDDPDPDDRIDMDMDIQADQDDFDPLQVPDVPDDDRGGRDDDDAQDKDKDKDAAAGHDQFMKMKIKTKMFDCAADPVWAQQDWWFKAKQNRTQDIDTHGGGGIDMDIGIGGGPSDDHTMMIIMTGNNDDDTDHDD